Protein 1J48 (pdb70)

Nearest PDB structures (foldseek):
  1acx-assembly1_A  TM=9.619E-01  e=4.691E-16  Streptomyces globisporus
  1hzk-assembly1_A  TM=8.879E-01  e=4.691E-16  Streptomyces globisporus
  1noa-assembly1_A  TM=9.355E-01  e=1.807E-12  Streptomyces carzinostaticus
  2cbq-assembly3_E  TM=9.379E-01  e=2.834E-11  Streptomyces carzinostaticus
  4jw3-assembly1_A  TM=9.450E-01  e=6.470E-11  Streptomyces malayensis

Sequence (218 aa):
APAFSVSPASGLSDGQSVSVSVSGAAAGETYYIAQCAPVGGQDACNPATATSFTTDASGAASFSFVVRKSYTGSTPEGTPVGSVDCATAACNLGAGNSGLDLGHVALTFAPAFSVSPASGLSDGQSVSVSVSGAAAGETYYIAQCAPVGGQDACNPATATSFTTDASGAASFSFVVRKSYTGSTPEGTPVGSVDCATAACNLGAGNSGLDLGHVALTF

Organism: Streptomyces globisporus (NCBI:txid1908)

Structure (mmCIF, N/CA/C/O backbone):
data_1J48
#
_entry.id   1J48
#
_cell.length_a   55.15
_cell.length_b   55.15
_cell.length_c   55.87
_cell.angle_alpha   90.00
_cell.angle_beta   90.00
_cell.angle_gamma   120.00
#
_symmetry.space_group_name_H-M   'P 31'
#
loop_
_entity.id
_entity.type
_entity.pdbx_description
1 polymer 'Apoprotein of C1027'
2 water water
#
loop_
_atom_site.group_PDB
_atom_site.id
_atom_site.type_symbol
_atom_site.label_atom_id
_atom_site.label_alt_id
_atom_site.label_comp_id
_atom_site.label_asym_id
_atom_site.label_entity_id
_atom_site.label_seq_id
_atom_site.pdbx_PDB_ins_code
_atom_site.Cartn_x
_atom_site.Cartn_y
_atom_site.Cartn_z
_atom_site.occupancy
_atom_site.B_iso_or_equiv
_atom_site.auth_seq_id
_atom_site.auth_comp_id
_atom_site.auth_asym_id
_atom_site.auth_atom_id
_atom_site.pdbx_PDB_model_num
ATOM 1 N N . ALA A 1 1 ? 9.382 5.406 -12.183 1.00 29.46 1 ALA A N 1
ATOM 2 C CA . ALA A 1 1 ? 10.679 5.916 -11.626 1.00 29.16 1 ALA A CA 1
ATOM 3 C C . ALA A 1 1 ? 10.894 5.420 -10.199 1.00 28.43 1 ALA A C 1
ATOM 4 O O . ALA A 1 1 ? 12.035 5.192 -9.780 1.00 29.65 1 ALA A O 1
ATOM 6 N N . PRO A 1 2 ? 9.816 5.314 -9.405 1.00 26.76 2 PRO A N 1
ATOM 7 C CA . PRO A 1 2 ? 10.024 4.816 -8.045 1.00 24.69 2 PRO A CA 1
ATOM 8 C C . PRO A 1 2 ? 10.123 3.301 -8.201 1.00 22.85 2 PRO A C 1
ATOM 9 O O . PRO A 1 2 ? 9.785 2.778 -9.272 1.00 23.47 2 PRO A O 1
ATOM 13 N N . ALA A 1 3 ? 10.609 2.596 -7.178 1.00 20.28 3 ALA A N 1
ATOM 14 C CA . ALA A 1 3 ? 10.690 1.130 -7.239 1.00 17.47 3 ALA A CA 1
ATOM 15 C C . ALA A 1 3 ? 9.677 0.592 -6.215 1.00 15.78 3 ALA A C 1
ATOM 16 O O . ALA A 1 3 ? 9.506 1.187 -5.167 1.00 14.91 3 ALA A O 1
ATOM 18 N N . PHE A 1 4 ? 9.044 -0.549 -6.504 1.00 14.24 4 PHE A N 1
ATOM 19 C CA . PHE A 1 4 ? 8.034 -1.127 -5.609 1.00 12.16 4 PHE A CA 1
ATOM 20 C C . PHE A 1 4 ? 8.169 -2.662 -5.678 1.00 10.97 4 PHE A C 1
ATOM 21 O O . PHE A 1 4 ? 8.017 -3.242 -6.753 1.00 10.23 4 PHE A O 1
ATOM 29 N N . SER A 1 5 ? 8.527 -3.320 -4.574 1.00 10.43 5 SER A N 1
ATOM 30 C CA . SER A 1 5 ? 8.642 -4.785 -4.637 1.00 10.41 5 SER A CA 1
ATOM 31 C C . SER A 1 5 ? 7.722 -5.441 -3.621 1.00 10.45 5 SER A C 1
ATOM 32 O O . SER A 1 5 ? 7.406 -4.854 -2.579 1.00 9.90 5 SER A O 1
ATOM 35 N N . VAL A 1 6 ? 7.306 -6.668 -3.929 1.00 10.59 6 VAL A N 1
ATOM 36 C CA . VAL A 1 6 ? 6.457 -7.475 -3.032 1.00 10.99 6 VAL A CA 1
ATOM 37 C C . VAL A 1 6 ? 7.020 -8.888 -3.123 1.00 11.25 6 VAL A C 1
ATOM 38 O O . VAL A 1 6 ? 7.019 -9.475 -4.199 1.00 10.91 6 VAL A O 1
ATOM 42 N N . SER A 1 7 ? 7.499 -9.441 -2.007 1.00 11.10 7 SER A N 1
ATOM 43 C CA . SER A 1 7 ? 8.117 -10.763 -2.074 1.00 12.19 7 SER A CA 1
ATOM 44 C C . SER A 1 7 ? 7.919 -11.480 -0.748 1.00 12.44 7 SER A C 1
ATOM 45 O O . SER A 1 7 ? 8.065 -10.876 0.290 1.00 13.00 7 SER A O 1
ATOM 48 N N . PRO A 1 8 ? 7.569 -12.776 -0.784 1.00 12.90 8 PRO A N 1
ATOM 49 C CA . PRO A 1 8 ? 7.360 -13.539 -2.019 1.00 12.76 8 PRO A CA 1
ATOM 50 C C . PRO A 1 8 ? 6.045 -13.134 -2.745 1.00 12.68 8 PRO A C 1
ATOM 51 O O . PRO A 1 8 ? 5.186 -12.509 -2.131 1.00 12.80 8 PRO A O 1
ATOM 55 N N . ALA A 1 9 ? 5.901 -13.470 -4.030 1.00 12.13 9 ALA A N 1
ATOM 56 C CA . ALA A 1 9 ? 4.657 -13.149 -4.748 1.00 12.38 9 ALA A CA 1
ATOM 57 C C . ALA A 1 9 ? 3.996 -14.397 -5.390 1.00 12.82 9 ALA A C 1
ATOM 58 O O . ALA A 1 9 ? 2.989 -14.282 -6.100 1.00 12.47 9 ALA A O 1
ATOM 60 N N . SER A 1 10 ? 4.574 -15.570 -5.155 1.00 13.34 10 SER A N 1
ATOM 61 C CA . SER A 1 10 ? 4.040 -16.831 -5.709 1.00 14.27 10 SER A CA 1
ATOM 62 C C . SER A 1 10 ? 4.226 -17.936 -4.687 1.00 14.64 10 SER A C 1
ATOM 63 O O . SER A 1 10 ? 4.945 -17.753 -3.691 1.00 14.73 10 SER A O 1
ATOM 66 N N . GLY A 1 11 ? 3.574 -19.076 -4.927 1.00 15.27 11 GLY A N 1
ATOM 67 C CA . GLY A 1 11 ? 3.625 -20.194 -3.998 1.00 16.51 11 GLY A CA 1
ATOM 68 C C . GLY A 1 11 ? 3.114 -19.785 -2.635 1.00 16.90 11 GLY A C 1
ATOM 69 O O . GLY A 1 11 ? 3.520 -20.337 -1.605 1.00 17.70 11 GLY A O 1
ATOM 70 N N . LEU A 1 12 ? 2.174 -18.841 -2.624 1.00 16.82 12 LEU A N 1
ATOM 71 C CA . LEU A 1 12 ? 1.620 -18.308 -1.386 1.00 16.38 12 LEU A CA 1
ATOM 72 C C . LEU A 1 12 ? 0.503 -19.112 -0.708 1.00 16.27 12 LEU A C 1
ATOM 73 O O . LEU A 1 12 ? -0.252 -19.854 -1.354 1.00 15.94 12 LEU A O 1
ATOM 78 N N . SER A 1 13 ? 0.417 -18.898 0.602 1.00 15.80 13 SER A N 1
ATOM 79 C CA . SER A 1 13 ? -0.583 -19.506 1.469 1.00 16.53 13 SER A CA 1
ATOM 80 C C . SER A 1 13 ? -1.458 -18.440 2.105 1.00 16.12 13 SER A C 1
ATOM 81 O O . SER A 1 13 ? -1.028 -17.318 2.334 1.00 15.34 13 SER A O 1
ATOM 84 N N . ASP A 1 14 ? -2.700 -18.802 2.411 1.00 16.69 14 ASP A N 1
ATOM 85 C CA . ASP A 1 14 ? -3.593 -17.880 3.074 1.00 16.54 14 ASP A CA 1
ATOM 86 C C . ASP A 1 14 ? -2.969 -17.468 4.412 1.00 15.73 14 ASP A C 1
ATOM 87 O O . ASP A 1 14 ? -2.474 -18.310 5.158 1.00 15.38 14 ASP A O 1
ATOM 92 N N . GLY A 1 15 ? -2.980 -16.173 4.684 1.00 15.25 15 GLY A N 1
ATOM 93 C CA . GLY A 1 15 ? -2.439 -15.624 5.920 1.00 14.78 15 GLY A CA 1
ATOM 94 C C . GLY A 1 15 ? -0.933 -15.459 5.956 1.00 14.83 15 GLY A C 1
ATOM 95 O O . GLY A 1 15 ? -0.369 -15.081 6.983 1.00 13.62 15 GLY A O 1
ATOM 96 N N . GLN A 1 16 ? -0.292 -15.727 4.826 1.00 14.43 16 GLN A N 1
ATOM 97 C CA . GLN A 1 16 ? 1.158 -15.620 4.759 1.00 14.30 16 GLN A CA 1
ATOM 98 C C . GLN A 1 16 ? 1.584 -14.153 4.791 1.00 13.89 16 GLN A C 1
ATOM 99 O O . GLN A 1 16 ? 0.928 -13.292 4.204 1.00 12.42 16 GLN A O 1
ATOM 105 N N . SER A 1 17 ? 2.679 -13.879 5.504 1.00 12.94 17 SER A N 1
ATOM 106 C CA . SER A 1 17 ? 3.192 -12.518 5.549 1.00 12.84 17 SER A CA 1
ATOM 107 C C . SER A 1 17 ? 4.282 -12.359 4.452 1.00 13.09 17 SER A C 1
ATOM 108 O O . SER A 1 17 ? 5.170 -13.229 4.306 1.00 13.39 17 SER A O 1
ATOM 111 N N . VAL A 1 18 ? 4.196 -11.274 3.674 1.00 12.15 18 VAL A N 1
ATOM 112 C CA . VAL A 1 18 ? 5.184 -10.979 2.625 1.00 11.95 18 VAL A CA 1
ATOM 113 C C . VAL A 1 18 ? 5.834 -9.604 2.896 1.00 11.93 18 VAL A C 1
ATOM 114 O O . VAL A 1 18 ? 5.386 -8.834 3.756 1.00 10.60 18 VAL A O 1
ATOM 118 N N . SER A 1 19 ? 6.916 -9.306 2.182 1.00 12.14 19 SER A N 1
ATOM 119 C CA . SER A 1 19 ? 7.572 -8.035 2.420 1.00 12.76 19 SER A CA 1
ATOM 120 C C . SER A 1 19 ? 7.278 -7.030 1.307 1.00 12.46 19 SER A C 1
ATOM 121 O O . SER A 1 19 ? 7.265 -7.374 0.109 1.00 10.65 19 SER A O 1
ATOM 124 N N . VAL A 1 20 ? 7.060 -5.790 1.726 1.00 11.84 20 VAL A N 1
ATOM 125 C CA . VAL A 1 20 ? 6.780 -4.703 0.794 1.00 12.87 20 VAL A CA 1
ATOM 126 C C . VAL A 1 20 ? 7.888 -3.670 0.911 1.00 12.70 20 VAL A C 1
ATOM 127 O O . VAL A 1 20 ? 8.251 -3.264 2.012 1.00 12.60 20 VAL A O 1
ATOM 131 N N . SER A 1 21 ? 8.456 -3.282 -0.229 1.00 12.94 21 SER A N 1
ATOM 132 C CA . SER A 1 21 ? 9.504 -2.287 -0.227 1.00 13.48 21 SER A CA 1
ATOM 133 C C . SER A 1 21 ? 9.254 -1.236 -1.288 1.00 13.45 21 SER A C 1
ATOM 134 O O . SER A 1 21 ? 8.950 -1.547 -2.453 1.00 12.84 21 SER A O 1
ATOM 137 N N . VAL A 1 22 ? 9.428 0.010 -0.883 1.00 12.50 22 VAL A N 1
ATOM 138 C CA . VAL A 1 22 ? 9.242 1.112 -1.790 1.00 13.14 22 VAL A CA 1
ATOM 139 C C . VAL A 1 22 ? 10.509 1.985 -1.738 1.00 13.60 22 VAL A C 1
ATOM 140 O O . VAL A 1 22 ? 11.127 2.171 -0.671 1.00 12.72 22 VAL A O 1
ATOM 144 N N . SER A 1 23 ? 10.908 2.498 -2.890 1.00 14.34 23 SER A N 1
ATOM 145 C CA . SER A 1 23 ? 12.077 3.365 -2.945 1.00 15.92 23 SER A CA 1
ATOM 146 C C . SER A 1 23 ? 11.911 4.376 -4.075 1.00 15.90 23 SER A C 1
ATOM 147 O O . SER A 1 23 ? 11.289 4.069 -5.100 1.00 16.79 23 SER A O 1
ATOM 150 N N . GLY A 1 24 ? 12.484 5.555 -3.903 1.00 15.77 24 GLY A N 1
ATOM 151 C CA . GLY A 1 24 ? 12.401 6.555 -4.965 1.00 16.20 24 GLY A CA 1
ATOM 152 C C . GLY A 1 24 ? 11.042 7.207 -5.152 1.00 15.76 24 GLY A C 1
ATOM 153 O O . GLY A 1 24 ? 10.787 7.833 -6.190 1.00 15.47 24 GLY A O 1
ATOM 154 N N . ALA A 1 25 ? 10.182 7.069 -4.146 1.00 15.05 25 ALA A N 1
ATOM 155 C CA . ALA A 1 25 ? 8.864 7.666 -4.194 1.00 15.53 25 ALA A CA 1
ATOM 156 C C . ALA A 1 25 ? 9.043 9.112 -3.743 1.00 15.85 25 ALA A C 1
ATOM 157 O O . ALA A 1 25 ? 10.162 9.553 -3.485 1.00 16.17 25 ALA A O 1
ATOM 159 N N . ALA A 1 26 ? 7.941 9.830 -3.621 1.00 16.32 26 ALA A N 1
ATOM 160 C CA . ALA A 1 26 ? 8.005 11.213 -3.179 1.00 16.97 26 ALA A CA 1
ATOM 161 C C . ALA A 1 26 ? 8.561 11.155 -1.761 1.00 17.83 26 ALA A C 1
ATOM 162 O O . ALA A 1 26 ?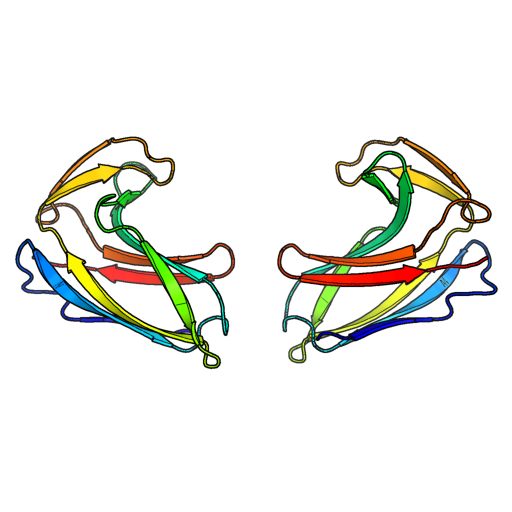 8.198 10.276 -0.996 1.00 17.76 26 ALA A O 1
ATOM 164 N N . ALA A 1 27 A 9.484 12.053 -1.428 1.00 17.63 26 ALA A N 1
ATOM 165 C CA . ALA A 1 27 A 10.057 12.036 -0.094 1.00 18.09 26 ALA A CA 1
ATOM 166 C C . ALA A 1 27 A 9.060 12.516 0.960 1.00 18.02 26 ALA A C 1
ATOM 167 O O . ALA A 1 27 A 8.252 13.426 0.732 1.00 17.23 26 ALA A O 1
ATOM 169 N N . GLY A 1 28 B 9.134 11.895 2.121 1.00 17.08 26 GLY A N 1
ATOM 170 C CA . GLY A 1 28 B 8.247 12.295 3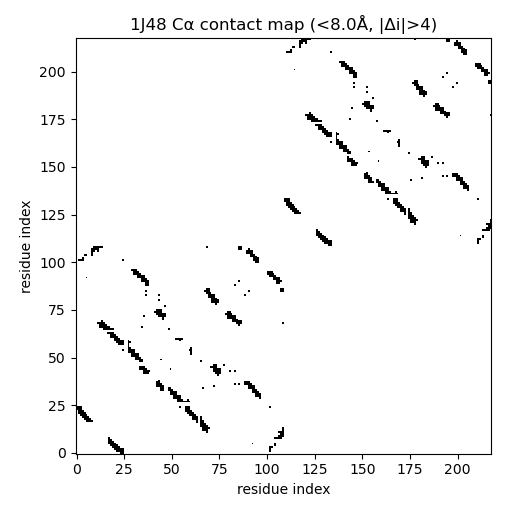.191 1.00 16.96 26 GLY A CA 1
ATOM 171 C C . GLY A 1 28 B 6.768 12.404 2.862 1.00 16.31 26 GLY A C 1
ATOM 172 O O . GLY A 1 28 B 6.167 13.389 3.250 1.00 16.59 26 GLY A O 1
ATOM 173 N N . GLU A 1 29 ? 6.173 11.417 2.181 1.00 15.53 27 GLU A N 1
ATOM 174 C CA . GLU A 1 29 ? 4.727 11.461 1.885 1.00 15.71 27 GLU A CA 1
ATOM 175 C C . GLU A 1 29 ? 4.002 10.195 2.387 1.00 14.64 27 GLU A C 1
ATOM 176 O O . GLU A 1 29 ? 4.642 9.205 2.781 1.00 14.20 27 GLU A O 1
ATOM 182 N N . THR A 1 30 ? 2.671 10.260 2.418 1.00 12.95 28 THR A N 1
ATOM 183 C CA . THR A 1 30 ? 1.854 9.138 2.827 1.00 12.59 28 THR A CA 1
ATOM 184 C C . THR A 1 30 ? 1.342 8.416 1.574 1.00 12.10 28 THR A C 1
ATOM 185 O O . THR A 1 30 ? 0.826 9.038 0.644 1.00 10.80 28 THR A O 1
ATOM 189 N N . TYR A 1 31 ? 1.500 7.098 1.551 1.00 12.24 29 TYR A N 1
ATOM 190 C CA . TYR A 1 31 ? 0.990 6.303 0.442 1.00 12.07 29 TYR A CA 1
ATOM 191 C C . TYR A 1 31 ? 0.032 5.288 1.011 1.00 12.44 29 TYR A C 1
ATOM 192 O O . TYR A 1 31 ? 0.007 5.050 2.239 1.00 11.92 29 TYR A O 1
ATOM 201 N N . TYR A 1 32 ? -0.731 4.666 0.117 1.00 12.70 30 TYR A N 1
ATOM 202 C CA . TYR A 1 32 ? -1.693 3.643 0.514 1.00 12.81 30 TYR A CA 1
ATOM 203 C C . TYR A 1 32 ? -1.363 2.322 -0.179 1.00 13.46 30 TYR A C 1
ATOM 204 O O . TYR A 1 32 ? -0.787 2.320 -1.264 1.00 13.67 30 TYR A O 1
ATOM 213 N N . ILE A 1 33 ? -1.692 1.211 0.476 1.00 12.35 31 ILE A N 1
ATOM 214 C CA . ILE A 1 33 ? -1.446 -0.124 -0.064 1.00 12.56 31 ILE A CA 1
ATOM 215 C C . ILE A 1 33 ? -2.587 -1.130 0.233 1.00 12.06 31 ILE A C 1
ATOM 216 O O . ILE A 1 33 ? -3.198 -1.084 1.269 1.00 12.07 31 ILE A O 1
ATOM 221 N N . ALA A 1 34 ? -2.842 -2.057 -0.680 1.00 11.26 32 ALA A N 1
ATOM 222 C CA . ALA A 1 34 ? -3.881 -3.036 -0.446 1.00 11.05 32 ALA A CA 1
ATOM 223 C C . ALA A 1 34 ? -3.783 -4.190 -1.422 1.00 11.18 32 ALA A C 1
ATOM 224 O O . ALA A 1 34 ? -3.197 -4.067 -2.506 1.00 10.99 32 ALA A O 1
ATOM 226 N N . GLN A 1 35 ? -4.377 -5.308 -1.014 1.00 10.90 33 GLN A N 1
ATOM 227 C CA . GLN A 1 35 ? -4.483 -6.513 -1.838 1.00 9.75 33 GLN A CA 1
ATOM 228 C C . GLN A 1 35 ? -5.877 -6.384 -2.494 1.00 10.41 33 GLN A C 1
ATOM 229 O O . GLN A 1 35 ? -6.902 -6.251 -1.817 1.00 9.42 33 GLN A O 1
ATOM 235 N N . CYS A 1 36 ? -5.926 -6.428 -3.813 1.00 10.84 34 CYS A N 1
ATOM 236 C CA . CYS A 1 36 ? -7.199 -6.256 -4.486 1.00 12.18 34 CYS A CA 1
ATOM 237 C C . CYS A 1 36 ? -7.271 -7.172 -5.706 1.00 13.13 34 CYS A C 1
ATOM 238 O O . CYS A 1 36 ? -6.253 -7.634 -6.199 1.00 12.74 34 CYS A O 1
ATOM 241 N N . ALA A 1 37 ? -8.495 -7.429 -6.170 1.00 14.46 35 ALA A N 1
ATOM 242 C CA . ALA A 1 37 ? -8.711 -8.193 -7.412 1.00 16.39 35 ALA A CA 1
ATOM 243 C C . ALA A 1 37 ? -9.654 -7.307 -8.234 1.00 17.76 35 ALA A C 1
ATOM 244 O O . ALA A 1 37 ? -10.546 -6.684 -7.690 1.00 16.87 35 ALA A O 1
ATOM 246 N N . PRO A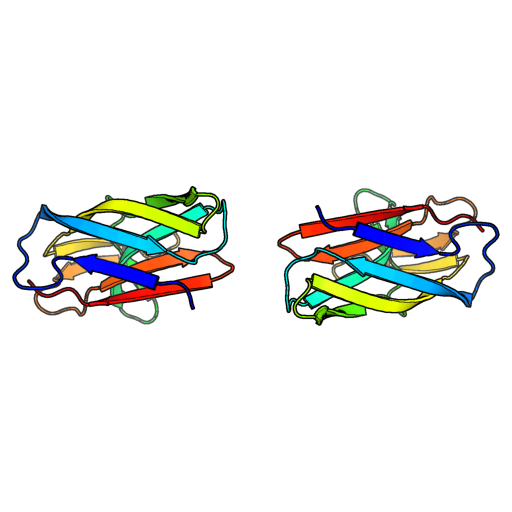 1 38 ? -9.427 -7.191 -9.548 1.00 19.01 36 PRO A N 1
ATOM 247 C CA . PRO A 1 38 ? -10.307 -6.357 -10.372 1.00 20.03 36 PRO A CA 1
ATOM 248 C C . PRO A 1 38 ? -11.662 -7.043 -10.640 1.00 20.60 36 PRO A C 1
ATOM 249 O O . PRO A 1 38 ? -11.688 -8.185 -11.103 1.00 21.32 36 PRO A O 1
ATOM 253 N N . VAL A 1 39 ? -12.769 -6.352 -10.345 1.00 21.45 37 VAL A N 1
ATOM 254 C CA . VAL A 1 39 ? -14.123 -6.887 -10.582 1.00 21.57 37 VAL A CA 1
ATOM 255 C C . VAL A 1 39 ? -15.104 -5.785 -10.979 1.00 21.85 37 VAL A C 1
ATOM 256 O O . VAL A 1 39 ? -15.366 -4.856 -10.213 1.00 21.30 37 VAL A O 1
ATOM 260 N N . GLY A 1 40 ? -15.650 -5.890 -12.185 1.00 22.27 38 GLY A N 1
ATOM 261 C CA . GLY A 1 40 ? -16.628 -4.920 -12.651 1.00 22.48 38 GLY A CA 1
ATOM 262 C C . GLY A 1 40 ? -16.141 -3.507 -12.882 1.00 22.48 38 GLY A C 1
ATOM 263 O O . GLY A 1 40 ? -16.940 -2.579 -12.899 1.00 23.04 38 GLY A O 1
ATOM 264 N N . GLY A 1 41 ? -14.843 -3.324 -13.063 1.00 22.09 39 GLY A N 1
ATOM 265 C CA . GLY A 1 41 ? -14.361 -1.973 -13.293 1.00 22.36 39 GLY A CA 1
ATOM 266 C C . GLY A 1 41 ? -13.721 -1.325 -12.086 1.00 22.06 39 GLY A C 1
ATOM 267 O O . GLY A 1 41 ? -13.008 -0.337 -12.222 1.00 22.45 39 GLY A O 1
ATOM 268 N N . GLN A 1 42 ? -13.981 -1.880 -10.912 1.00 21.68 40 GLN A N 1
ATOM 269 C CA . GLN A 1 42 ? -13.419 -1.397 -9.660 1.00 22.37 40 GLN A CA 1
ATOM 270 C C . GLN A 1 42 ? -12.570 -2.505 -9.023 1.00 21.13 40 GLN A C 1
ATOM 271 O O . GLN A 1 42 ? -12.689 -3.657 -9.376 1.00 20.39 40 GLN A O 1
ATOM 277 N N . ASP A 1 43 ? -11.737 -2.122 -8.066 1.00 21.28 41 ASP A N 1
ATOM 278 C CA . ASP A 1 43 ? -10.899 -3.073 -7.350 1.00 20.88 41 ASP A CA 1
ATOM 279 C C . ASP A 1 43 ? -11.643 -3.518 -6.092 1.00 19.27 41 ASP A C 1
ATOM 280 O O . ASP A 1 43 ? -12.172 -2.684 -5.372 1.00 20.08 41 ASP A O 1
ATOM 285 N N . ALA A 1 44 ? -11.701 -4.825 -5.841 1.00 17.84 42 ALA A N 1
ATOM 286 C CA . ALA A 1 44 ? -12.306 -5.319 -4.607 1.00 15.90 42 ALA A CA 1
ATOM 287 C C . ALA A 1 44 ? -11.038 -5.676 -3.803 1.00 15.15 42 ALA A C 1
ATOM 288 O O . ALA A 1 44 ? -10.293 -6.605 -4.144 1.00 13.37 42 ALA A O 1
ATOM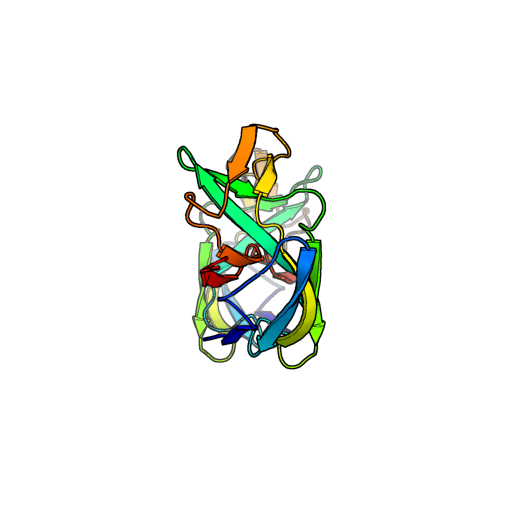 290 N N . CYS A 1 45 ? -10.814 -4.901 -2.752 1.00 14.69 43 CYS A N 1
ATOM 291 C CA . CYS A 1 45 ? -9.659 -5.034 -1.870 1.00 14.27 43 CYS A CA 1
ATOM 292 C C . CYS A 1 45 ? -10.094 -5.551 -0.503 1.00 13.92 43 CYS A C 1
ATOM 293 O O . CYS A 1 45 ? -11.262 -5.431 -0.136 1.00 12.97 43 CYS A O 1
ATOM 296 N N . ASN A 1 46 ? -9.149 -6.143 0.227 1.00 13.14 44 ASN A N 1
ATOM 297 C CA . ASN A 1 46 ? -9.410 -6.665 1.558 1.00 12.88 44 ASN A CA 1
ATOM 298 C C . ASN A 1 46 ? -9.422 -5.472 2.525 1.00 12.76 44 ASN A C 1
ATOM 299 O O . ASN A 1 46 ? -8.401 -4.841 2.775 1.00 13.09 44 ASN A O 1
ATOM 304 N N . PRO A 1 47 ? -10.586 -5.169 3.114 1.00 12.65 45 PRO A N 1
ATOM 305 C CA . PRO A 1 47 ? -10.608 -4.026 4.012 1.00 12.68 45 PRO A CA 1
ATOM 306 C C . PRO A 1 47 ? -9.872 -4.219 5.324 1.00 12.41 45 PRO A C 1
ATOM 307 O O . PRO A 1 47 ? -9.502 -3.224 5.951 1.00 13.09 45 PRO A O 1
ATOM 311 N N . ALA A 1 48 ? -9.582 -5.467 5.692 1.00 12.25 46 ALA A N 1
ATOM 312 C CA . ALA A 1 48 ? -8.880 -5.748 6.971 1.00 13.01 46 ALA A CA 1
ATOM 313 C C . ALA A 1 48 ? -7.374 -5.481 6.912 1.00 12.93 46 ALA A C 1
ATOM 314 O O . ALA A 1 48 ? -6.725 -5.320 7.947 1.00 12.88 46 ALA A O 1
ATOM 316 N N . THR A 1 49 ? -6.816 -5.413 5.703 1.00 12.32 47 THR A N 1
ATOM 317 C CA . THR A 1 49 ? -5.380 -5.179 5.566 1.00 12.51 47 THR A CA 1
ATOM 318 C C . THR A 1 49 ? -5.060 -3.921 4.781 1.00 12.80 47 THR A C 1
ATOM 319 O O . THR A 1 49 ? -3.905 -3.511 4.698 1.00 13.11 47 THR A O 1
ATOM 323 N N . ALA A 1 50 ? -6.078 -3.296 4.200 1.00 12.83 48 ALA A N 1
ATOM 324 C CA . ALA A 1 50 ? -5.844 -2.084 3.432 1.00 13.06 48 ALA A CA 1
ATOM 325 C C . ALA A 1 50 ? -5.290 -1.026 4.369 1.00 13.53 48 ALA A C 1
ATOM 326 O O . ALA A 1 50 ? -5.888 -0.721 5.393 1.00 14.12 48 ALA A O 1
ATOM 328 N N . THR A 1 51 ? -4.150 -0.441 4.042 1.00 13.29 49 THR A N 1
ATOM 329 C CA . THR A 1 51 ? -3.640 0.529 4.969 1.00 14.17 49 THR A CA 1
ATOM 330 C C . THR A 1 51 ? -2.742 1.591 4.336 1.00 13.80 49 THR A C 1
ATOM 331 O O . THR A 1 51 ? -2.726 1.754 3.100 1.00 12.24 49 THR A O 1
ATOM 335 N N . SER A 1 52 ? -2.010 2.305 5.183 1.00 13.15 50 SER A N 1
ATOM 336 C CA . SER A 1 52 ? -1.138 3.397 4.734 1.00 13.22 50 SER A CA 1
ATOM 337 C C . SER A 1 52 ? 0.250 3.335 5.351 1.00 12.63 50 SER A C 1
ATOM 338 O O . SER A 1 52 ? 0.467 2.645 6.325 1.00 13.11 50 SER A O 1
ATOM 341 N N . PHE A 1 53 ? 1.183 4.093 4.781 1.00 12.50 51 PHE A N 1
ATOM 342 C CA . PHE A 1 53 ? 2.556 4.171 5.255 1.00 11.47 51 PHE A CA 1
ATOM 343 C C . PHE A 1 53 ? 3.128 5.509 4.821 1.00 11.60 51 PHE A C 1
ATOM 344 O O . PHE A 1 53 ? 2.558 6.154 3.926 1.00 11.10 51 PHE A O 1
ATOM 352 N N . THR A 1 54 ? 4.194 5.951 5.508 1.00 11.80 52 THR A N 1
ATOM 353 C CA . THR A 1 54 ? 4.880 7.194 5.158 1.00 11.80 52 THR A CA 1
ATOM 354 C C . THR A 1 54 ? 6.252 6.865 4.590 1.00 12.51 52 THR A C 1
ATOM 355 O O . THR A 1 54 ? 6.805 5.808 4.891 1.00 12.80 52 THR A O 1
ATOM 359 N N . THR A 1 55 ? 6.815 7.757 3.774 1.00 13.44 53 THR A N 1
ATOM 360 C CA . THR A 1 55 ? 8.164 7.486 3.235 1.00 14.12 53 THR A CA 1
ATOM 361 C C . THR A 1 55 ? 9.183 8.349 3.983 1.00 15.97 53 THR A C 1
ATOM 362 O O . THR A 1 55 ? 8.801 9.337 4.605 1.00 16.92 53 THR A O 1
ATOM 366 N N . ASP A 1 56 ? 10.467 7.981 3.923 1.00 17.47 54 ASP A N 1
ATOM 367 C CA . ASP A 1 56 ? 11.519 8.768 4.587 1.00 18.88 54 ASP A CA 1
ATOM 368 C C . ASP A 1 56 ? 12.051 9.824 3.592 1.00 19.91 54 ASP A C 1
ATOM 369 O O . ASP A 1 56 ? 11.503 9.984 2.517 1.00 18.73 54 ASP A O 1
ATOM 374 N N . ALA A 1 57 ? 13.111 10.547 3.954 1.00 21.34 55 ALA A N 1
ATOM 375 C CA . ALA A 1 57 ? 13.687 11.582 3.077 1.00 22.81 55 ALA A CA 1
ATOM 376 C C . ALA A 1 57 ? 14.153 11.104 1.707 1.00 23.80 55 ALA A C 1
ATOM 377 O O . ALA A 1 57 ? 14.344 11.911 0.790 1.00 25.10 55 ALA A O 1
ATOM 379 N N . SER A 1 58 ? 14.366 9.805 1.554 1.00 23.49 56 SER A N 1
ATOM 380 C CA . SER A 1 58 ? 14.801 9.282 0.274 1.00 23.50 56 SER A CA 1
ATOM 381 C C . SER A 1 58 ? 13.613 8.723 -0.512 1.00 22.77 56 SER A C 1
ATOM 382 O O . SER A 1 58 ? 13.789 8.130 -1.572 1.00 23.45 56 SER A O 1
ATOM 385 N N . GLY A 1 59 ? 12.398 8.908 0.003 1.00 20.96 57 GLY A N 1
ATOM 386 C CA . GLY A 1 59 ? 11.240 8.384 -0.697 1.00 18.89 57 GLY A CA 1
ATOM 387 C C . GLY A 1 59 ? 11.120 6.875 -0.551 1.00 17.40 57 GLY A C 1
ATOM 388 O O . GLY A 1 59 ? 10.562 6.219 -1.417 1.00 17.53 57 GLY A O 1
ATOM 389 N N . ALA A 1 60 ? 11.605 6.334 0.567 1.00 16.51 58 ALA A N 1
ATOM 390 C CA . ALA A 1 60 ? 11.586 4.891 0.788 1.00 14.98 58 ALA A CA 1
ATOM 391 C C . ALA A 1 60 ? 10.781 4.493 2.007 1.00 14.27 58 ALA A C 1
ATOM 392 O O . ALA A 1 60 ? 10.627 5.292 2.940 1.00 13.82 58 ALA A O 1
ATOM 394 N N . ALA A 1 61 ? 10.287 3.248 1.993 1.00 12.93 59 ALA A N 1
ATOM 395 C CA . ALA A 1 61 ? 9.555 2.656 3.110 1.00 12.71 59 ALA A CA 1
ATOM 396 C C . ALA A 1 61 ? 9.557 1.147 2.918 1.00 12.50 59 ALA A C 1
ATOM 397 O O . ALA A 1 61 ? 9.674 0.653 1.795 1.00 12.00 59 ALA A O 1
ATOM 399 N N . SER A 1 62 ? 9.449 0.414 4.019 1.00 13.09 60 SER A N 1
ATOM 400 C CA . SER A 1 62 ? 9.402 -1.053 3.962 1.00 13.18 60 SER A CA 1
ATOM 401 C C . SER A 1 62 ? 8.615 -1.524 5.170 1.00 12.80 60 SER A C 1
ATOM 402 O O . SER A 1 62 ? 8.730 -0.925 6.241 1.00 12.21 60 SER A O 1
ATOM 405 N N . PHE A 1 63 ? 7.825 -2.584 4.996 1.00 11.84 61 PHE A N 1
ATOM 406 C CA . PHE A 1 63 ? 6.997 -3.137 6.061 1.00 12.43 61 PHE A CA 1
ATOM 407 C C . PHE A 1 63 ? 6.447 -4.492 5.595 1.00 12.42 61 PHE A C 1
ATOM 408 O O . PHE A 1 63 ? 6.589 -4.858 4.427 1.00 12.76 61 PHE A O 1
ATOM 416 N N . SER A 1 64 ? 5.830 -5.225 6.519 1.00 11.81 62 SER A N 1
ATOM 417 C CA . SER A 1 64 ? 5.263 -6.536 6.229 1.00 12.28 62 SER A CA 1
ATOM 418 C C . SER A 1 64 ? 3.754 -6.413 5.911 1.00 11.95 62 SER A C 1
ATOM 419 O O . SER A 1 64 ? 3.094 -5.484 6.365 1.00 12.06 62 SER A O 1
ATOM 422 N N . PHE A 1 65 ? 3.223 -7.379 5.165 1.00 11.81 63 PHE A N 1
ATOM 423 C CA . PHE A 1 65 ? 1.823 -7.351 4.765 1.00 10.49 63 PHE A CA 1
ATOM 424 C C . PHE A 1 65 ? 1.257 -8.780 4.713 1.00 10.44 63 PHE A C 1
ATOM 425 O O . PHE A 1 65 ? 1.867 -9.684 4.158 1.00 10.80 63 PHE A O 1
ATOM 433 N N . VAL A 1 66 A 0.085 -8.989 5.303 1.00 10.92 63 VAL A N 1
ATOM 434 C CA . VAL A 1 66 A -0.522 -10.321 5.282 1.00 11.23 63 VAL A CA 1
ATOM 435 C C . VAL A 1 66 A -1.458 -10.505 4.111 1.00 12.05 63 VAL A C 1
ATOM 436 O O . VAL A 1 66 A -2.403 -9.730 3.964 1.00 12.04 63 VAL A O 1
ATOM 440 N N . VAL A 1 67 ? -1.183 -11.515 3.277 1.00 12.51 64 VAL A N 1
ATOM 441 C CA . VAL A 1 67 ? -2.026 -11.800 2.127 1.00 13.31 64 VAL A CA 1
ATOM 442 C C . VAL A 1 67 ? -3.062 -12.899 2.446 1.00 14.11 64 VAL A C 1
ATOM 443 O O . VAL A 1 67 ? -2.846 -13.773 3.316 1.00 14.60 64 VAL A O 1
ATOM 447 N N . ARG A 1 68 ? -4.187 -12.831 1.744 1.00 13.96 65 ARG A N 1
ATOM 448 C CA . ARG A 1 68 ? -5.296 -13.760 1.921 1.00 15.22 65 ARG A CA 1
ATOM 449 C C . ARG A 1 68 ? -5.610 -14.420 0.601 1.00 14.49 65 ARG A C 1
ATOM 450 O O . ARG A 1 68 ? -5.709 -13.749 -0.427 1.00 14.86 65 ARG A O 1
ATOM 458 N N . LYS A 1 69 ? -5.723 -15.747 0.619 1.00 15.17 66 LYS A N 1
ATOM 459 C CA . LYS A 1 69 ? -6.031 -16.530 -0.593 1.00 15.59 66 LYS A CA 1
ATOM 460 C C . LYS A 1 69 ? -7.462 -16.196 -1.046 1.00 16.13 66 LYS A C 1
ATOM 461 O O . LYS A 1 69 ? -7.742 -16.215 -2.231 1.00 16.34 66 LYS A O 1
ATOM 467 N N . SER A 1 70 ? -8.355 -15.922 -0.088 1.00 15.31 67 SER A N 1
ATOM 468 C CA . SER A 1 70 ? -9.718 -15.500 -0.395 1.00 15.63 67 SER A CA 1
ATOM 469 C C . SER A 1 70 ? -10.138 -14.550 0.720 1.00 15.41 67 SER A C 1
ATOM 470 O O . SER A 1 70 ? -9.618 -14.623 1.845 1.00 15.45 67 SER A O 1
ATOM 473 N N . TYR A 1 71 ? -11.071 -13.648 0.427 1.00 14.45 68 TYR A N 1
ATOM 474 C CA . TYR A 1 71 ? -11.518 -12.717 1.435 1.00 13.87 68 TYR A CA 1
ATOM 475 C C . TYR A 1 71 ? -12.804 -12.002 1.040 1.00 13.70 68 TYR A C 1
ATOM 476 O O . TYR A 1 71 ? -13.192 -11.967 -0.152 1.00 11.71 68 TYR A O 1
ATOM 485 N N . THR A 1 72 ? -13.432 -11.385 2.040 1.00 13.79 69 THR A N 1
ATOM 486 C CA . THR A 1 72 ? -14.622 -10.595 1.777 1.00 14.22 69 THR A CA 1
ATOM 487 C C . THR A 1 72 ? -14.038 -9.266 1.333 1.00 14.46 69 THR A C 1
ATOM 488 O O . THR A 1 72 ? -13.211 -8.667 2.033 1.00 14.97 69 THR A O 1
ATOM 492 N N . GLY A 1 73 ? -14.446 -8.791 0.162 1.00 14.44 70 GLY A N 1
ATOM 493 C CA . GLY A 1 73 ? -13.859 -7.577 -0.374 1.00 13.89 70 GLY A CA 1
ATOM 494 C C . GLY A 1 73 ? -14.768 -6.380 -0.523 1.00 14.61 70 GLY A C 1
ATOM 495 O O . GLY A 1 73 ? -15.989 -6.523 -0.558 1.00 13.92 70 GLY A O 1
ATOM 496 N N . SER A 1 74 ? -14.150 -5.200 -0.556 1.00 15.02 71 SER A N 1
ATOM 497 C CA . SER A 1 74 ? -14.865 -3.920 -0.686 1.00 15.95 71 SER A CA 1
ATOM 498 C C . SER A 1 74 ? -14.224 -2.970 -1.703 1.00 16.47 71 SER A C 1
ATOM 499 O O . SER A 1 74 ? -13.025 -3.043 -1.960 1.00 15.89 71 SER A O 1
ATOM 502 N N . THR A 1 75 ? -15.021 -2.070 -2.261 1.00 16.86 72 THR A N 1
ATOM 503 C CA . THR A 1 75 ? -14.481 -1.145 -3.226 1.00 18.83 72 THR A CA 1
ATOM 504 C C . THR A 1 75 ? -13.855 0.000 -2.433 1.00 19.72 72 THR A C 1
ATOM 505 O O . THR A 1 75 ? -13.946 0.041 -1.203 1.00 18.68 72 THR A O 1
ATOM 509 N N . PRO A 1 76 ? -13.163 0.916 -3.127 1.00 21.09 73 PRO A N 1
ATOM 510 C CA . PRO A 1 76 ? -12.514 2.052 -2.457 1.00 21.98 73 PRO A CA 1
ATOM 511 C C . PRO A 1 76 ? -13.390 2.851 -1.509 1.00 22.14 73 PRO A C 1
ATOM 512 O O . PRO A 1 76 ? -12.899 3.290 -0.473 1.00 23.04 73 PRO A O 1
ATOM 516 N N . GLU A 1 77 ? -14.674 3.045 -1.826 1.00 22.61 74 GLU A N 1
ATOM 517 C CA . GLU A 1 77 ? -15.517 3.820 -0.921 1.00 22.51 74 GLU A CA 1
ATOM 518 C C . GLU A 1 77 ? -16.047 3.024 0.257 1.00 21.30 74 GLU A C 1
ATOM 519 O O . GLU A 1 77 ? -16.779 3.570 1.060 1.00 21.57 74 GLU A O 1
ATOM 525 N N . GLY A 1 78 ? -15.686 1.743 0.386 1.00 19.45 75 GLY A N 1
ATOM 526 C CA . GLY A 1 78 ? -16.162 0.969 1.529 1.00 17.48 75 GLY A CA 1
ATOM 527 C C . GLY A 1 78 ? -17.342 0.043 1.267 1.00 16.64 75 GLY A C 1
ATOM 528 O O . GLY A 1 78 ? -17.846 -0.626 2.159 1.00 16.25 75 GLY A O 1
ATOM 529 N N . THR A 1 79 ? -17.758 -0.044 0.013 1.00 15.11 76 THR A N 1
ATOM 530 C CA . THR A 1 79 ? -18.900 -0.883 -0.315 1.00 14.19 76 THR A CA 1
ATOM 531 C C . THR A 1 79 ? -18.514 -2.354 -0.447 1.00 13.85 76 THR A C 1
ATOM 532 O O . THR A 1 79 ? -17.601 -2.702 -1.199 1.00 13.36 76 THR A O 1
ATOM 536 N N . PRO A 1 80 ? -19.202 -3.236 0.286 1.00 13.42 77 PRO A N 1
ATOM 537 C CA . PRO A 1 80 ? -18.872 -4.664 0.175 1.00 13.03 77 PRO A CA 1
ATOM 538 C C . PRO A 1 80 ? -19.420 -5.238 -1.123 1.00 12.79 77 PRO A C 1
ATOM 539 O O . PRO A 1 80 ? -20.584 -4.994 -1.458 1.00 13.01 77 PRO A O 1
ATOM 543 N N . VAL A 1 81 ? -18.606 -6.004 -1.842 1.00 11.53 78 VAL A N 1
ATOM 544 C CA . VAL A 1 81 ? -19.092 -6.617 -3.079 1.00 12.03 78 VAL A CA 1
ATOM 545 C C . VAL A 1 81 ? -19.164 -8.132 -2.972 1.00 11.90 78 VAL A C 1
ATOM 546 O O . VAL A 1 81 ? -19.310 -8.845 -3.990 1.00 12.69 78 VAL A O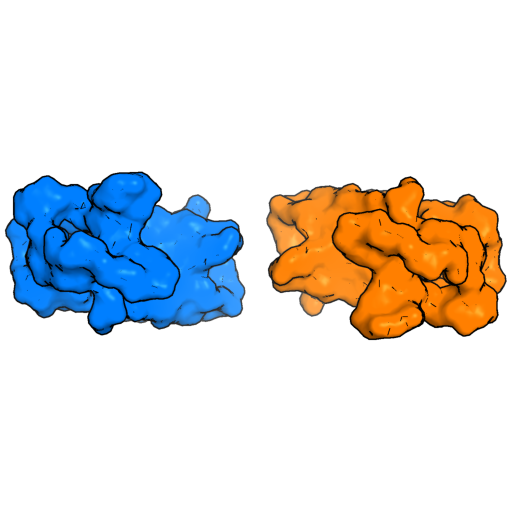 1
ATOM 550 N N . GLY A 1 82 ? -19.055 -8.646 -1.749 1.00 11.80 79 GLY A N 1
ATOM 551 C CA . GLY A 1 82 ? -19.099 -10.096 -1.573 1.00 12.36 79 GLY A CA 1
ATOM 552 C C . GLY A 1 82 ? -17.688 -10.665 -1.288 1.00 12.42 79 GLY A C 1
ATOM 553 O O . GLY A 1 82 ? -16.866 -10.088 -0.543 1.00 12.79 79 GLY A O 1
ATOM 554 N N . SER A 1 83 ? -17.383 -11.794 -1.885 1.00 12.19 80 SER A N 1
ATOM 555 C CA . SER A 1 83 ? -16.079 -12.415 -1.674 1.00 13.05 80 SER A CA 1
ATOM 556 C C . SER A 1 83 ? -15.317 -12.659 -2.969 1.00 13.22 80 SER A C 1
ATOM 557 O O . SER A 1 83 ? -15.918 -12.886 -4.028 1.00 11.74 80 SER A O 1
ATOM 560 N N . VAL A 1 84 ? -13.992 -12.660 -2.836 1.00 13.16 81 VAL A N 1
ATOM 561 C CA . VAL A 1 84 ? -13.062 -12.864 -3.956 1.00 14.28 81 VAL A CA 1
ATOM 562 C C . VAL A 1 84 ? -12.195 -14.098 -3.660 1.00 14.49 81 VAL A C 1
ATOM 563 O O . VAL A 1 84 ? -11.786 -14.312 -2.508 1.00 14.35 81 VAL A O 1
ATOM 567 N N . ASP A 1 85 ? -11.951 -14.919 -4.675 1.00 14.63 82 ASP A N 1
ATOM 568 C CA . ASP A 1 85 ? -11.092 -16.103 -4.517 1.00 15.18 82 ASP A CA 1
ATOM 569 C C . ASP A 1 85 ? -9.811 -15.873 -5.378 1.00 15.03 82 ASP A C 1
ATOM 570 O O . ASP A 1 85 ? -9.862 -15.878 -6.617 1.00 15.38 82 ASP A O 1
ATOM 575 N N . CYS A 1 86 ? -8.664 -15.668 -4.732 1.00 15.30 83 CYS A N 1
ATOM 576 C CA . CYS A 1 86 ? -7.441 -15.424 -5.506 1.00 15.66 83 CYS A CA 1
ATOM 577 C C . CYS A 1 86 ? -6.874 -16.650 -6.223 1.00 16.29 83 CYS A C 1
ATOM 578 O O . CYS A 1 86 ? -5.884 -16.534 -6.946 1.00 15.51 83 CYS A O 1
ATOM 581 N N . ALA A 1 87 ? -7.504 -17.815 -6.041 1.00 16.86 84 ALA A N 1
ATOM 582 C CA . ALA A 1 87 ? -7.051 -19.017 -6.743 1.00 18.16 84 ALA A CA 1
ATOM 583 C C . ALA A 1 87 ? -7.521 -18.886 -8.181 1.00 18.77 84 ALA A C 1
ATOM 584 O O . ALA A 1 87 ? -6.951 -19.523 -9.071 1.00 19.38 84 ALA A O 1
ATOM 586 N N . THR A 1 88 ? -8.536 -18.041 -8.411 1.00 18.84 85 THR A N 1
ATOM 587 C CA . THR A 1 88 ? -9.068 -17.823 -9.754 1.00 19.47 85 THR A CA 1
ATOM 588 C C . THR A 1 88 ? -9.079 -16.368 -10.189 1.00 19.34 85 THR A C 1
ATOM 589 O O . THR A 1 88 ? -8.816 -16.081 -11.356 1.00 20.39 85 THR A O 1
ATOM 593 N N . ALA A 1 89 ? -9.372 -15.445 -9.275 1.00 19.20 86 ALA A N 1
ATOM 594 C CA . ALA A 1 89 ? -9.380 -14.009 -9.575 1.00 19.21 86 ALA A CA 1
ATOM 595 C C . ALA A 1 89 ? -7.908 -13.568 -9.620 1.00 18.98 86 ALA A C 1
ATOM 596 O O . ALA A 1 89 ? -7.075 -14.161 -8.937 1.00 18.53 86 ALA A O 1
ATOM 598 N N . ALA A 1 90 ? -7.608 -12.548 -10.422 1.00 19.12 87 ALA A N 1
ATOM 599 C CA . ALA A 1 90 ? -6.232 -12.034 -10.566 1.00 19.45 87 ALA A CA 1
ATOM 600 C C . ALA A 1 90 ? -5.896 -11.031 -9.466 1.00 18.71 87 ALA A C 1
ATOM 601 O O . ALA A 1 90 ? -6.022 -9.831 -9.650 1.00 20.58 87 ALA A O 1
ATOM 603 N N . CYS A 1 91 ? -5.461 -11.511 -8.314 1.00 16.77 88 CYS A N 1
ATOM 604 C CA . CYS A 1 91 ? -5.152 -10.595 -7.233 1.00 14.76 88 CYS A CA 1
ATOM 605 C C . CYS A 1 91 ? -3.738 -10.061 -7.340 1.00 14.69 88 CYS A C 1
ATOM 606 O O . CYS A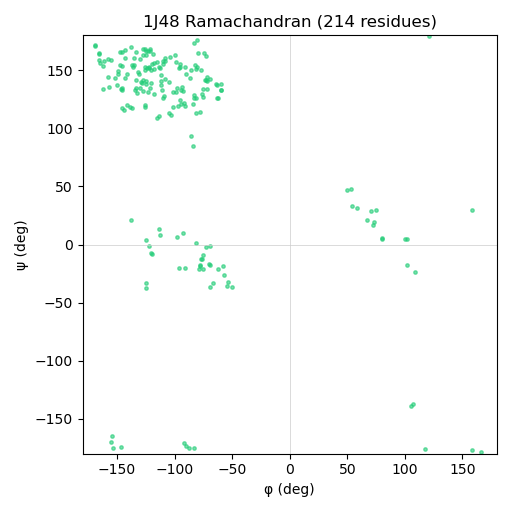 1 91 ? -2.852 -10.725 -7.868 1.00 14.06 88 CYS A O 1
ATOM 609 N N . ASN A 1 92 ? -3.562 -8.839 -6.843 1.00 14.08 89 ASN A N 1
ATOM 610 C CA . ASN A 1 92 ? -2.278 -8.171 -6.819 1.00 14.29 89 ASN A CA 1
ATOM 611 C C . ASN A 1 92 ? -2.220 -7.322 -5.549 1.00 14.09 89 ASN A C 1
ATOM 612 O O . ASN A 1 92 ? -3.238 -7.121 -4.856 1.00 12.99 89 ASN A O 1
ATOM 617 N N . LEU A 1 93 ? -1.004 -6.886 -5.228 1.00 13.41 90 LEU A N 1
ATOM 618 C CA . LEU A 1 93 ? -0.783 -6.000 -4.108 1.00 13.55 90 LEU A CA 1
ATOM 619 C C . LEU A 1 93 ? -0.413 -4.711 -4.852 1.00 13.93 90 LEU A C 1
ATOM 620 O O . LEU A 1 93 ? 0.461 -4.724 -5.747 1.00 13.81 90 LEU A O 1
ATOM 625 N N . GLY A 1 94 ? -1.104 -3.610 -4.554 1.00 13.72 91 GLY A N 1
ATOM 626 C CA . GLY A 1 94 ? -0.802 -2.353 -5.226 1.00 13.34 91 GLY A CA 1
ATOM 627 C C . GLY A 1 94 ? -0.636 -1.184 -4.250 1.00 14.01 91 GLY A C 1
ATOM 628 O O . GLY A 1 94 ? -1.265 -1.157 -3.201 1.00 14.49 91 GLY A O 1
ATOM 629 N N . ALA A 1 95 ? 0.234 -0.243 -4.580 1.00 13.77 92 ALA A N 1
ATOM 630 C CA . ALA A 1 95 ? 0.457 0.929 -3.725 1.00 13.32 92 ALA A CA 1
ATOM 631 C C . ALA A 1 95 ? 0.394 2.245 -4.496 1.00 13.56 92 ALA A C 1
ATOM 632 O O . ALA A 1 95 ? 0.583 2.286 -5.705 1.00 13.30 92 ALA A O 1
ATOM 634 N N . GLY A 1 96 ? 0.167 3.348 -3.786 1.00 14.09 93 GLY A N 1
ATOM 635 C CA . GLY A 1 96 ? 0.140 4.633 -4.456 1.00 14.88 93 GLY A CA 1
ATOM 636 C C . GLY A 1 96 ? -0.620 5.678 -3.671 1.00 15.45 93 GLY A C 1
ATOM 637 O O . GLY A 1 96 ? -1.039 5.397 -2.545 1.00 16.37 93 GLY A O 1
ATOM 638 N N . ASN A 1 97 ? -0.745 6.872 -4.241 1.00 15.91 94 ASN A N 1
ATOM 639 C CA . ASN A 1 97 ? -1.527 7.973 -3.663 1.00 16.99 94 ASN A CA 1
ATOM 640 C C . ASN A 1 97 ? -1.970 8.860 -4.821 1.00 17.96 94 ASN A C 1
ATOM 641 O O . ASN A 1 97 ? -1.744 8.504 -5.983 1.00 17.87 94 ASN A O 1
ATOM 646 N N . SER A 1 98 ? -2.620 9.984 -4.516 1.00 18.82 95 SER A N 1
ATOM 647 C CA . SER A 1 98 ? -3.096 10.920 -5.554 1.00 20.28 95 SER A CA 1
ATOM 648 C C . SER A 1 98 ? -2.049 11.383 -6.542 1.00 19.78 95 SER A C 1
ATOM 649 O O . SER A 1 98 ? -2.359 11.644 -7.701 1.00 21.07 95 SER A O 1
ATOM 652 N N . GLY A 1 99 ? -0.810 11.497 -6.096 1.00 19.37 96 GLY A N 1
ATOM 653 C CA . GLY A 1 99 ? 0.218 11.994 -6.982 1.00 17.83 96 GLY A CA 1
ATOM 654 C C . GLY A 1 99 ? 0.982 10.966 -7.778 1.00 17.54 96 GLY A C 1
ATOM 655 O O . GLY A 1 99 ? 1.588 11.294 -8.787 1.00 16.94 96 GLY A O 1
ATOM 656 N N . LEU A 1 100 ? 0.961 9.712 -7.343 1.00 17.30 97 LEU A N 1
ATOM 657 C CA . LEU A 1 100 ? 1.742 8.715 -8.035 1.00 16.26 97 LEU A CA 1
ATOM 658 C C . LEU A 1 100 ? 1.265 7.300 -7.694 1.00 15.74 97 LEU A C 1
ATOM 659 O O . LEU A 1 100 ? 1.012 6.970 -6.538 1.00 15.35 97 LEU A O 1
ATOM 664 N N . ASP A 1 101 ? 1.125 6.484 -8.724 1.00 14.43 98 ASP A N 1
ATOM 665 C CA . ASP A 1 101 ? 0.726 5.105 -8.528 1.00 14.04 98 ASP A CA 1
ATOM 666 C C . ASP A 1 101 ? 2.017 4.320 -8.544 1.00 12.71 98 ASP A C 1
ATOM 667 O O . ASP A 1 101 ? 2.716 4.264 -9.579 1.00 12.32 98 ASP A O 1
ATOM 672 N N . LEU A 1 102 ? 2.321 3.650 -7.445 1.00 11.54 99 LEU A N 1
ATOM 673 C CA . LEU A 1 102 ? 3.554 2.894 -7.363 1.00 11.47 99 LEU A CA 1
ATOM 674 C C . LEU A 1 102 ? 3.572 1.565 -8.105 1.00 11.90 99 LEU A C 1
ATOM 675 O O . LEU A 1 102 ? 4.635 0.969 -8.287 1.00 12.70 99 LEU A O 1
ATOM 680 N N . GLY A 1 103 ? 2.422 1.091 -8.530 1.00 11.51 100 GLY A N 1
ATOM 681 C CA . GLY A 1 103 ? 2.420 -0.149 -9.302 1.00 11.15 100 GLY A CA 1
ATOM 682 C C . GLY A 1 103 ? 1.620 -1.299 -8.737 1.00 10.55 100 GLY A C 1
ATOM 683 O O . GLY A 1 103 ? 1.016 -1.223 -7.644 1.00 9.29 100 GLY A O 1
ATOM 684 N N . HIS A 1 104 ? 1.652 -2.389 -9.489 1.00 9.79 101 HIS A N 1
ATOM 685 C CA . HIS A 1 104 ? 0.942 -3.605 -9.126 1.00 10.42 101 HIS A CA 1
ATOM 686 C C . HIS A 1 104 ? 1.903 -4.777 -9.204 1.00 9.95 101 HIS A C 1
ATOM 687 O O . HIS A 1 104 ? 2.730 -4.852 -10.119 1.00 11.00 101 HIS A O 1
ATOM 694 N N . VAL A 1 105 ? 1.802 -5.678 -8.246 1.00 9.84 102 VAL A N 1
ATOM 695 C CA . VAL A 1 105 ? 2.591 -6.908 -8.288 1.00 9.19 102 VAL A CA 1
ATOM 696 C C . VAL A 1 105 ? 1.586 -8.073 -8.164 1.00 9.60 102 VAL A C 1
ATOM 697 O O . VAL A 1 105 ? 0.840 -8.177 -7.177 1.00 9.41 102 VAL A O 1
ATOM 701 N N . ALA A 1 106 ? 1.555 -8.938 -9.168 1.00 9.57 103 ALA A N 1
ATOM 702 C CA . ALA A 1 106 ? 0.604 -10.056 -9.161 1.00 10.48 103 ALA A CA 1
ATOM 703 C C . ALA A 1 106 ? 0.956 -11.086 -8.103 1.00 10.78 103 ALA A C 1
ATOM 704 O O . ALA A 1 106 ? 2.136 -11.367 -7.876 1.00 11.55 103 ALA A O 1
ATOM 706 N N . LEU A 1 107 ? -0.073 -11.652 -7.473 1.00 11.52 104 LEU A N 1
ATOM 707 C CA . LEU A 1 107 ? 0.063 -12.680 -6.442 1.00 11.05 104 LEU A CA 1
ATOM 708 C C . LEU A 1 107 ? -0.467 -14.019 -6.943 1.00 12.10 104 LEU A C 1
ATOM 709 O O . LEU A 1 107 ? -1.474 -14.060 -7.640 1.00 11.52 104 LEU A O 1
ATOM 714 N N . THR A 1 108 ? 0.224 -15.103 -6.593 1.00 12.77 105 THR A N 1
ATOM 715 C CA . THR A 1 108 ? -0.182 -16.461 -7.000 1.00 14.24 105 THR A CA 1
ATOM 716 C C . THR A 1 108 ? -0.124 -17.362 -5.749 1.00 13.58 105 THR A C 1
ATOM 717 O O . THR A 1 108 ? 0.881 -17.404 -5.040 1.00 13.66 105 THR A O 1
ATOM 721 N N . PHE A 1 109 ? -1.200 -18.102 -5.512 1.00 13.54 106 PHE A N 1
ATOM 722 C CA . PHE A 1 109 ? -1.296 -18.968 -4.357 1.00 13.63 106 PHE A CA 1
ATOM 723 C C . PHE A 1 109 ? -1.128 -20.432 -4.741 1.00 14.88 106 PHE A C 1
ATOM 724 O O . PHE A 1 109 ? -0.412 -21.159 -3.992 1.00 16.30 106 PHE A O 1
ATOM 732 N N . ALA B 1 1 ? 10.553 26.115 1.497 1.00 28.80 1 ALA B N 1
ATOM 733 C CA . ALA B 1 1 ? 11.585 25.571 0.566 1.00 28.34 1 ALA B CA 1
ATOM 734 C C . ALA B 1 1 ? 11.462 26.207 -0.819 1.00 27.51 1 ALA B C 1
ATOM 735 O O . ALA B 1 1 ? 12.480 26.443 -1.509 1.00 28.05 1 ALA B O 1
ATOM 737 N N . PRO B 1 2 ? 10.217 26.462 -1.272 1.00 26.20 2 PRO B N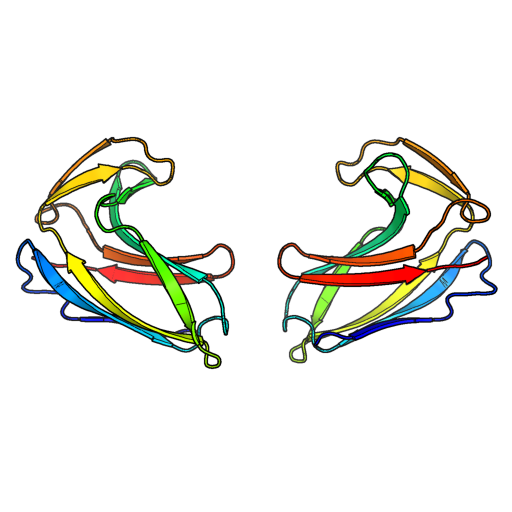 1
ATOM 738 C CA . PRO B 1 2 ? 10.064 27.083 -2.592 1.00 24.23 2 PRO B CA 1
ATOM 739 C C . PRO B 1 2 ? 10.055 28.585 -2.414 1.00 22.07 2 PRO B C 1
ATOM 740 O O . PRO B 1 2 ? 9.570 29.088 -1.400 1.00 22.13 2 PRO B O 1
ATOM 744 N N . ALA B 1 3 ? 10.600 29.296 -3.394 1.00 19.03 3 ALA B N 1
ATOM 745 C CA . ALA B 1 3 ? 10.655 30.752 -3.363 1.00 16.89 3 ALA B CA 1
ATOM 746 C C . ALA B 1 3 ? 9.658 31.293 -4.401 1.00 14.99 3 ALA B C 1
ATOM 747 O O . ALA B 1 3 ? 9.510 30.723 -5.468 1.00 14.49 3 ALA B O 1
ATOM 749 N N . PHE B 1 4 ? 8.991 32.396 -4.079 1.00 13.90 4 PHE B N 1
ATOM 750 C CA . PHE B 1 4 ? 8.003 32.998 -4.976 1.00 11.84 4 PHE B CA 1
ATOM 751 C C . PHE B 1 4 ? 8.154 34.524 -4.873 1.00 10.37 4 PHE B C 1
ATOM 752 O O . PHE B 1 4 ? 8.087 35.077 -3.777 1.00 9.67 4 PHE B O 1
ATOM 760 N N . SER B 1 5 ? 8.454 35.191 -5.993 1.00 9.71 5 SER B N 1
ATOM 761 C CA . SER B 1 5 ? 8.589 36.651 -5.967 1.00 9.70 5 SER B CA 1
ATOM 762 C C . SER B 1 5 ? 7.680 37.292 -6.999 1.00 9.21 5 SER B C 1
ATOM 763 O O . SER B 1 5 ? 7.370 36.679 -8.054 1.00 8.68 5 SER B O 1
ATOM 766 N N . VAL B 1 6 ? 7.245 38.503 -6.675 1.00 8.89 6 VAL B N 1
ATOM 767 C CA . VAL B 1 6 ? 6.414 39.323 -7.570 1.00 10.57 6 VAL B CA 1
ATOM 768 C C . VAL B 1 6 ? 7.009 40.717 -7.462 1.00 10.55 6 VAL B C 1
ATOM 769 O O . VAL B 1 6 ? 6.980 41.305 -6.373 1.00 10.54 6 VAL B O 1
ATOM 773 N N . SER B 1 7 ? 7.526 41.253 -8.581 1.00 10.13 7 SER B N 1
ATOM 774 C CA . SER B 1 7 ? 8.187 42.577 -8.561 1.00 10.78 7 SER B CA 1
ATOM 775 C C . SER B 1 7 ? 7.962 43.349 -9.869 1.00 11.07 7 SER B C 1
ATOM 776 O O . SER B 1 7 ? 8.093 42.780 -10.945 1.00 10.96 7 SER B O 1
ATOM 779 N N . PRO B 1 8 ? 7.607 44.649 -9.778 1.00 12.36 8 PRO B N 1
ATOM 780 C CA . PRO B 1 8 ? 7.418 45.382 -8.506 1.00 11.97 8 PRO B CA 1
ATOM 781 C C . PRO B 1 8 ? 6.102 44.979 -7.805 1.00 12.34 8 PRO B C 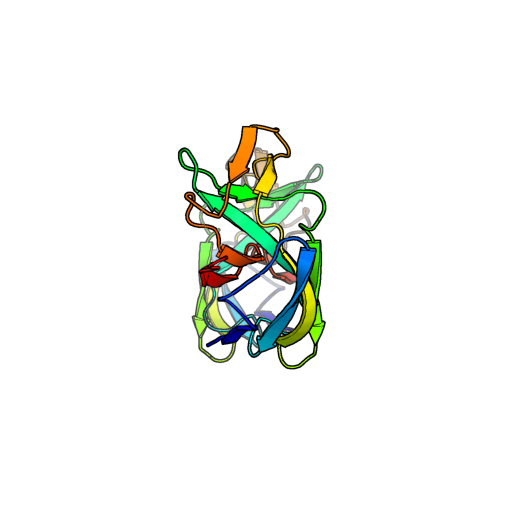1
ATOM 782 O O . PRO B 1 8 ? 5.265 44.372 -8.423 1.00 12.04 8 PRO B O 1
ATOM 786 N N . ALA B 1 9 ? 5.943 45.313 -6.524 1.00 13.02 9 ALA B N 1
ATOM 787 C CA . ALA B 1 9 ? 4.709 44.981 -5.800 1.00 13.46 9 ALA B CA 1
ATOM 788 C C . ALA B 1 9 ? 4.000 46.224 -5.206 1.00 13.95 9 ALA B C 1
ATOM 789 O O . ALA B 1 9 ? 2.941 46.085 -4.564 1.00 13.26 9 ALA B O 1
ATOM 791 N N . SER B 1 10 ? 4.610 47.404 -5.396 1.00 14.24 10 SER B N 1
ATOM 792 C CA . SER B 1 10 ? 4.085 48.681 -4.901 1.00 14.99 10 SER B CA 1
ATOM 793 C C . SER B 1 10 ? 4.233 49.771 -5.941 1.00 15.47 10 SER B C 1
ATOM 794 O O . SER B 1 10 ? 4.906 49.586 -6.981 1.00 14.85 10 SER B O 1
ATOM 797 N N . GLY B 1 11 ? 3.594 50.910 -5.668 1.00 16.20 11 GLY B N 1
ATOM 798 C CA . GLY B 1 11 ? 3.585 52.033 -6.597 1.00 16.85 11 GLY B CA 1
ATOM 799 C C . GLY B 1 11 ? 3.086 51.570 -7.961 1.00 17.15 11 GLY B C 1
ATOM 800 O O . GLY B 1 11 ? 3.517 52.060 -9.014 1.00 16.96 11 GLY B O 1
ATOM 801 N N . LEU B 1 12 ? 2.165 50.611 -7.959 1.00 16.96 12 LEU B N 1
ATOM 802 C CA . LEU B 1 12 ? 1.635 50.063 -9.214 1.00 17.17 12 LEU B CA 1
ATOM 803 C C . LEU B 1 12 ? 0.526 50.873 -9.899 1.00 17.17 12 LEU B C 1
ATOM 804 O O . LEU B 1 12 ? -0.257 51.568 -9.247 1.00 18.10 12 LEU B O 1
ATOM 809 N N . SER B 1 13 ? 0.474 50.753 -11.217 1.00 17.92 13 SER B N 1
ATOM 810 C CA . SER B 1 13 ? -0.537 51.398 -12.043 1.00 18.96 13 SER B CA 1
ATOM 811 C C . SER B 1 13 ? -1.404 50.313 -12.661 1.00 18.42 13 SER B C 1
ATOM 812 O O . SER B 1 13 ? -0.958 49.197 -12.855 1.00 17.95 13 SER B O 1
ATOM 815 N N . ASP B 1 14 ? -2.657 50.657 -12.967 1.00 18.60 14 ASP B N 1
ATOM 816 C CA . ASP B 1 14 ? -3.582 49.737 -13.609 1.00 18.20 14 ASP B CA 1
ATOM 817 C C . ASP B 1 14 ? -2.981 49.310 -14.947 1.00 17.79 14 ASP B C 1
ATOM 818 O O . ASP B 1 14 ? -2.479 50.148 -15.696 1.00 17.90 14 ASP B O 1
ATOM 823 N N . GLY B 1 15 ? -2.993 48.011 -15.235 1.00 16.82 15 GLY B N 1
ATOM 824 C CA . GLY B 1 15 ? -2.438 47.504 -16.486 1.00 15.39 15 GLY B CA 1
ATOM 825 C C . GLY B 1 15 ? -0.925 47.351 -16.520 1.00 15.14 15 GLY B C 1
ATOM 826 O O . GLY B 1 15 ? -0.351 47.026 -17.559 1.00 14.82 15 GLY B O 1
ATOM 827 N N . GLN B 1 16 ? -0.270 47.593 -15.394 1.00 14.14 16 GLN B N 1
ATOM 828 C CA . GLN B 1 16 ? 1.183 47.484 -15.343 1.00 14.33 16 GLN B CA 1
ATOM 829 C C . GLN B 1 16 ? 1.584 46.000 -15.373 1.00 13.61 16 GLN B C 1
ATOM 830 O O . GLN B 1 16 ? 0.899 45.179 -14.763 1.00 12.00 16 GLN B O 1
ATOM 836 N N . SER B 1 17 ? 2.675 45.687 -16.087 1.00 12.88 17 SER B N 1
ATOM 837 C CA . SER B 1 17 ? 3.197 44.324 -16.153 1.00 13.76 17 SER B CA 1
ATOM 838 C C . SER B 1 17 ? 4.278 44.162 -15.063 1.00 13.47 17 SER B C 1
ATOM 839 O O . SER B 1 17 ? 5.139 45.042 -14.890 1.00 13.79 17 SER B O 1
ATOM 842 N N . VAL B 1 18 ? 4.244 43.036 -14.335 1.00 12.88 18 VAL B N 1
ATOM 843 C CA . VAL B 1 18 ? 5.216 42.785 -13.266 1.00 12.62 18 VAL B CA 1
ATOM 844 C C . VAL B 1 18 ? 5.848 41.413 -13.502 1.00 12.77 18 VAL B C 1
ATOM 845 O O . VAL B 1 18 ? 5.336 40.603 -14.293 1.00 11.40 18 VAL B O 1
ATOM 849 N N . SER B 1 19 ? 6.985 41.145 -12.857 1.00 13.23 19 SER B N 1
ATOM 850 C CA . SER B 1 19 ? 7.626 39.841 -13.060 1.00 13.59 19 SER B CA 1
ATOM 851 C C . SER B 1 19 ? 7.314 38.830 -11.961 1.00 12.88 19 SER B C 1
ATOM 852 O O . SER B 1 19 ? 7.352 39.165 -10.773 1.00 11.91 19 SER B O 1
ATOM 855 N N . VAL B 1 20 ? 6.994 37.601 -12.367 1.00 12.61 20 VAL B N 1
ATOM 856 C CA . VAL B 1 20 ? 6.747 36.531 -11.403 1.00 13.13 20 VAL B CA 1
ATOM 857 C C . VAL B 1 20 ? 7.894 35.519 -11.509 1.00 12.58 20 VAL B C 1
ATOM 858 O O . VAL B 1 20 ? 8.291 35.143 -12.599 1.00 12.07 20 VAL B O 1
ATOM 862 N N . SER B 1 21 ? 8.444 35.118 -10.370 1.00 13.29 21 SER B N 1
ATOM 863 C CA . SER B 1 21 ? 9.500 34.120 -10.354 1.00 13.86 21 SER B CA 1
ATOM 864 C C . SER B 1 21 ? 9.246 33.079 -9.285 1.00 14.36 21 SER B C 1
ATOM 865 O O . SER B 1 21 ? 8.956 33.412 -8.130 1.00 13.13 21 SER B O 1
ATOM 868 N N . VAL B 1 22 ? 9.397 31.817 -9.680 1.00 12.70 22 VAL B N 1
ATOM 869 C CA . VAL B 1 22 ? 9.233 30.708 -8.788 1.00 13.59 22 VAL B CA 1
ATOM 870 C C . VAL B 1 22 ? 10.508 29.856 -8.820 1.00 13.66 22 VAL B C 1
ATOM 871 O O . VAL B 1 22 ? 11.093 29.664 -9.878 1.00 13.72 22 VAL B O 1
ATOM 875 N N . SER B 1 23 ? 10.940 29.344 -7.673 1.00 14.45 23 SER B N 1
ATOM 876 C CA . SER B 1 23 ? 12.123 28.485 -7.668 1.00 16.01 23 SER B CA 1
ATOM 877 C C . SER B 1 23 ? 11.983 27.474 -6.546 1.00 16.43 23 SER B C 1
ATOM 878 O O . SER B 1 23 ? 11.387 27.768 -5.509 1.00 16.03 23 SER B O 1
ATOM 881 N N . GLY B 1 24 ? 12.511 26.274 -6.751 1.00 16.54 24 GLY B N 1
ATOM 882 C CA . GLY B 1 24 ? 12.422 25.294 -5.689 1.00 17.41 24 GLY B CA 1
ATOM 883 C C . GLY B 1 24 ? 11.051 24.683 -5.465 1.00 17.46 24 GLY B C 1
ATOM 884 O O . GLY B 1 24 ? 10.796 24.150 -4.382 1.00 18.09 24 GLY B O 1
ATOM 885 N N . ALA B 1 25 ? 10.169 24.774 -6.465 1.00 17.05 25 ALA B N 1
ATOM 886 C CA . ALA B 1 25 ? 8.844 24.146 -6.371 1.00 17.17 25 ALA B CA 1
ATOM 887 C C . ALA B 1 25 ? 8.984 22.692 -6.868 1.00 16.92 25 ALA B C 1
ATOM 888 O O . ALA B 1 25 ? 10.086 22.210 -7.170 1.00 16.57 25 ALA B O 1
ATOM 890 N N . ALA B 1 26 ? 7.879 21.977 -6.951 1.00 16.67 26 ALA B N 1
ATOM 891 C CA . ALA B 1 26 ? 7.980 20.613 -7.442 1.00 16.73 26 ALA B CA 1
ATOM 892 C C . ALA B 1 26 ? 8.573 20.689 -8.861 1.00 16.95 26 ALA B C 1
ATOM 893 O O . ALA B 1 26 ? 8.226 21.586 -9.641 1.00 16.91 26 ALA B O 1
ATOM 895 N N . ALA B 1 27 A 9.491 19.788 -9.198 1.00 16.25 26 ALA B N 1
ATOM 896 C CA . ALA B 1 27 A 10.052 19.822 -10.548 1.00 16.14 26 ALA B CA 1
ATOM 897 C C . ALA B 1 27 A 9.047 19.328 -11.585 1.00 15.83 26 ALA B C 1
ATOM 898 O O . ALA B 1 27 A 8.307 18.362 -11.363 1.00 15.15 26 ALA B O 1
ATOM 900 N N . GLY B 1 28 B 9.053 19.987 -12.741 1.00 15.84 26 GLY B N 1
ATOM 901 C CA . GLY B 1 28 B 8.184 19.564 -13.817 1.00 15.61 26 GLY B CA 1
ATOM 902 C C . GLY B 1 28 B 6.716 19.417 -13.477 1.00 15.81 26 GLY B C 1
ATOM 903 O O . GLY B 1 28 B 6.109 18.419 -13.858 1.00 16.10 26 GLY B O 1
ATOM 904 N N . GLU B 1 29 ? 6.127 20.406 -12.807 1.00 15.01 27 GLU B N 1
ATOM 905 C CA . GLU B 1 29 ? 4.684 20.347 -12.484 1.00 15.07 27 GLU B CA 1
ATOM 906 C C . GLU B 1 29 ? 3.969 21.603 -13.000 1.00 14.91 27 GLU B C 1
ATOM 907 O O . GLU B 1 29 ? 4.609 22.567 -13.415 1.00 13.95 27 GLU B O 1
ATOM 913 N N . THR B 1 30 ? 2.645 21.559 -12.990 1.00 13.73 28 THR B N 1
ATOM 914 C CA . THR B 1 30 ? 1.823 22.691 -13.406 1.00 13.80 28 THR B CA 1
ATOM 915 C C . THR B 1 30 ? 1.318 23.403 -12.153 1.00 13.64 28 THR B C 1
ATOM 916 O O . THR B 1 30 ? 0.833 22.770 -11.202 1.00 13.04 28 THR B O 1
ATOM 920 N N . TYR B 1 31 ? 1.469 24.723 -12.141 1.00 13.03 29 TYR B N 1
ATOM 921 C CA . TYR B 1 31 ? 0.973 25.535 -11.024 1.00 12.11 29 TYR B CA 1
ATOM 922 C C . TYR B 1 31 ? 0.019 26.565 -11.604 1.00 12.46 29 TYR B C 1
ATOM 923 O O . TYR B 1 31 ? -0.005 26.791 -12.836 1.00 11.13 29 TYR B O 1
ATOM 932 N N . TYR B 1 32 ? -0.738 27.214 -10.717 1.00 12.19 30 TYR B N 1
ATOM 933 C CA . TYR B 1 32 ? -1.684 28.234 -11.142 1.00 12.13 30 TYR B CA 1
ATOM 934 C C . TYR B 1 32 ? -1.379 29.560 -10.448 1.00 12.58 30 TYR B C 1
ATOM 935 O O . TYR B 1 32 ? -0.837 29.582 -9.342 1.00 13.17 30 TYR B O 1
ATOM 944 N N . ILE B 1 33 ? -1.720 30.660 -11.114 1.00 12.32 31 ILE B N 1
ATOM 945 C CA . ILE B 1 33 ? -1.479 31.975 -10.574 1.00 12.39 31 ILE B CA 1
ATOM 946 C C . ILE B 1 33 ? -2.597 32.959 -10.900 1.00 12.47 31 ILE B C 1
ATOM 947 O O . ILE B 1 33 ? -3.155 32.955 -11.996 1.00 12.04 31 ILE B O 1
ATOM 952 N N . ALA B 1 34 ? -2.901 33.833 -9.948 1.00 11.53 32 ALA B N 1
ATOM 953 C CA . ALA B 1 34 ? -3.928 34.832 -10.187 1.00 10.59 32 ALA B CA 1
ATOM 954 C C . ALA B 1 34 ? -3.824 35.987 -9.211 1.00 10.54 32 ALA B C 1
ATOM 955 O O . ALA B 1 34 ? -3.249 35.839 -8.123 1.00 9.52 32 ALA B O 1
ATOM 957 N N . GLN B 1 35 ? -4.396 37.131 -9.621 1.00 10.61 33 GLN B N 1
ATOM 958 C CA . GLN B 1 35 ? -4.507 38.335 -8.795 1.00 10.38 33 GLN B CA 1
ATOM 959 C C . GLN B 1 35 ? -5.877 38.193 -8.080 1.00 10.68 33 GLN B C 1
ATOM 960 O O . GLN B 1 35 ? -6.919 38.143 -8.715 1.00 11.06 33 GLN B O 1
ATOM 966 N N . CYS B 1 36 ? -5.869 38.152 -6.765 1.00 10.92 34 CYS B N 1
ATOM 967 C CA . CYS B 1 36 ? -7.117 38.007 -6.040 1.00 12.22 34 CYS B CA 1
ATOM 968 C C . CYS B 1 36 ? -7.250 38.953 -4.839 1.00 12.83 34 CYS B C 1
ATOM 969 O O . CYS B 1 36 ? -6.268 39.473 -4.324 1.00 12.97 34 CYS B O 1
ATOM 972 N N . ALA B 1 37 ? -8.488 39.148 -4.395 1.00 13.16 35 ALA B N 1
ATOM 973 C CA . ALA B 1 37 ? -8.774 39.950 -3.197 1.00 15.19 35 ALA B CA 1
ATOM 974 C C . ALA B 1 37 ? -9.710 39.061 -2.340 1.00 16.56 35 ALA B C 1
ATOM 975 O O . ALA B 1 37 ? -10.637 38.456 -2.855 1.00 15.07 35 ALA B O 1
ATOM 977 N N . PRO B 1 38 ? -9.464 38.951 -1.020 1.00 18.17 36 PRO B N 1
ATOM 978 C CA . PRO B 1 38 ? -10.372 38.094 -0.240 1.00 19.30 36 PRO B CA 1
ATOM 979 C C . PRO B 1 38 ? -11.674 38.859 -0.034 1.00 20.37 36 PRO B C 1
ATOM 980 O O . PRO B 1 38 ? -11.632 40.011 0.394 1.00 20.71 36 PRO B O 1
ATOM 984 N N . VAL B 1 39 ? -12.833 38.275 -0.318 1.00 21.99 37 VAL B N 1
ATOM 985 C CA . VAL B 1 39 ? -14.040 39.102 -0.115 1.00 23.37 37 VAL B CA 1
ATOM 986 C C . VAL B 1 39 ? -15.301 38.576 0.498 1.00 24.65 37 VAL B C 1
ATOM 987 O O . VAL B 1 39 ? -16.359 39.209 0.304 1.00 26.01 37 VAL B O 1
ATOM 991 N N . GLY B 1 40 ? -15.209 37.483 1.244 1.00 24.47 38 GLY B N 1
ATOM 992 C CA . GLY B 1 40 ? -16.358 36.877 1.910 1.00 24.17 38 GLY B CA 1
ATOM 993 C C . GLY B 1 40 ? -16.033 35.410 2.209 1.00 23.65 38 GLY B C 1
ATOM 994 O O . GLY B 1 40 ? -16.904 34.539 2.248 1.00 24.06 38 GLY B O 1
ATOM 995 N N . GLY B 1 41 ? -14.760 35.126 2.410 1.00 22.91 39 GLY B N 1
ATOM 996 C CA . GLY B 1 41 ? -14.387 33.755 2.710 1.00 22.46 39 GLY B CA 1
ATOM 997 C C . GLY B 1 41 ? -13.669 33.128 1.550 1.00 22.20 39 GLY B C 1
ATOM 998 O O . GLY B 1 41 ? -12.929 32.173 1.720 1.00 22.76 39 GLY B O 1
ATOM 999 N N . GLN B 1 42 ? -13.908 33.652 0.359 1.00 21.72 40 GLN B N 1
ATOM 1000 C CA . GLN B 1 42 ? -13.215 33.172 -0.823 1.00 22.23 40 GLN B CA 1
ATOM 1001 C C . GLN B 1 42 ? -12.527 34.325 -1.526 1.00 21.20 40 GLN B C 1
ATOM 1002 O O . GLN B 1 42 ? -12.830 35.466 -1.270 1.00 20.51 40 GLN B O 1
ATOM 1008 N N . ASP B 1 43 ? -11.583 34.016 -2.404 1.00 20.93 41 ASP B N 1
ATOM 1009 C CA . ASP B 1 43 ? -10.906 35.072 -3.130 1.00 20.87 41 ASP B CA 1
ATOM 1010 C C . ASP B 1 43 ? -11.702 35.423 -4.381 1.00 19.28 41 ASP B C 1
ATOM 1011 O O . ASP B 1 43 ? -12.264 34.548 -5.030 1.00 20.02 41 ASP B O 1
ATOM 1016 N N . ALA B 1 44 ? -11.722 36.702 -4.719 1.00 17.80 42 ALA B N 1
ATOM 1017 C CA . ALA B 1 44 ? -12.349 37.158 -5.956 1.00 15.70 42 ALA B CA 1
ATOM 1018 C C . ALA B 1 44 ? -11.083 37.441 -6.782 1.00 15.10 42 ALA B C 1
ATOM 1019 O O . ALA B 1 44 ? -10.298 38.354 -6.466 1.00 13.94 42 ALA B O 1
ATOM 1021 N N . CYS B 1 45 ? -10.883 36.654 -7.827 1.00 14.28 43 CYS B N 1
ATOM 1022 C CA . CYS B 1 45 ? -9.704 36.831 -8.684 1.00 13.80 43 CYS B CA 1
ATOM 1023 C C . CYS B 1 45 ? -10.070 37.416 -10.049 1.00 13.58 43 CYS B C 1
ATOM 1024 O O . CYS B 1 45 ? -11.242 37.382 -10.443 1.00 13.11 43 CYS B O 1
ATOM 1027 N N . ASN B 1 46 ? -9.090 37.987 -10.753 1.00 12.41 44 ASN B N 1
ATOM 1028 C CA . ASN B 1 46 ? -9.383 38.537 -12.087 1.00 12.64 44 ASN B CA 1
ATOM 1029 C C . ASN B 1 46 ? -9.358 37.353 -13.076 1.00 12.78 44 ASN B C 1
ATOM 1030 O O . ASN B 1 46 ? -8.312 36.787 -13.345 1.00 12.80 44 ASN B O 1
ATOM 1035 N N . PRO B 1 47 ? -10.511 36.993 -13.660 1.00 12.63 45 PRO B N 1
ATOM 1036 C CA . PRO B 1 47 ? -10.503 35.861 -14.576 1.00 12.95 45 PRO B CA 1
ATOM 1037 C C . PRO B 1 47 ? -9.788 36.042 -15.901 1.00 12.31 45 PRO B C 1
ATOM 1038 O O . PRO B 1 47 ? -9.464 35.039 -16.541 1.00 12.39 45 PRO B O 1
ATOM 1042 N N . ALA B 1 48 ? -9.532 37.286 -16.289 1.00 11.87 46 ALA B N 1
ATOM 1043 C CA . ALA B 1 48 ? -8.864 37.568 -17.580 1.00 11.79 46 ALA B CA 1
ATOM 1044 C C . ALA B 1 48 ? -7.354 37.329 -17.509 1.00 11.71 46 ALA B C 1
ATOM 1045 O O . ALA B 1 48 ? -6.686 37.156 -18.546 1.00 11.07 46 ALA B O 1
ATOM 1047 N N . THR B 1 49 ? -6.825 37.273 -16.280 1.00 11.40 47 THR B N 1
ATOM 1048 C CA . THR B 1 49 ? -5.394 37.052 -16.130 1.00 11.47 47 THR B CA 1
ATOM 1049 C C . THR B 1 49 ? -5.062 35.786 -15.357 1.00 12.00 47 THR B C 1
ATOM 1050 O O . THR B 1 49 ? -3.901 35.409 -15.312 1.00 11.43 47 THR B O 1
ATOM 1054 N N . ALA B 1 50 ? -6.063 35.120 -14.766 1.00 12.44 48 ALA B N 1
ATOM 1055 C CA . ALA B 1 50 ? -5.808 33.887 -14.024 1.00 12.86 48 ALA B CA 1
ATOM 1056 C C . ALA B 1 50 ? -5.271 32.827 -14.974 1.00 13.58 48 ALA B C 1
ATOM 1057 O O . ALA B 1 50 ? -5.899 32.515 -15.988 1.00 13.63 48 ALA B O 1
ATOM 1059 N N . THR B 1 51 ? -4.127 32.237 -14.646 1.00 12.73 49 THR B N 1
ATOM 1060 C CA . THR B 1 51 ? -3.592 31.256 -15.557 1.00 13.43 49 THR B CA 1
ATOM 1061 C C . THR B 1 51 ? -2.682 30.233 -14.893 1.00 12.77 49 THR B C 1
ATOM 1062 O O . THR B 1 51 ? -2.620 30.150 -13.660 1.00 12.28 49 THR B O 1
ATOM 1066 N N . SER B 1 52 ? -2.005 29.450 -15.720 1.00 13.17 50 SER B N 1
ATOM 1067 C CA . SER B 1 52 ? -1.138 28.371 -15.270 1.00 12.83 50 SER B CA 1
ATOM 1068 C C . SER B 1 52 ? 0.255 28.477 -15.884 1.00 12.45 50 SER B C 1
ATOM 1069 O O . SER B 1 52 ? 0.466 29.212 -16.840 1.00 12.94 50 SER B O 1
ATOM 1072 N N . PHE B 1 53 ? 1.193 27.689 -15.368 1.00 12.12 51 PHE B N 1
ATOM 1073 C CA . PHE B 1 53 ? 2.550 27.658 -15.886 1.00 11.16 51 PHE B CA 1
ATOM 1074 C C . PHE B 1 53 ? 3.161 26.328 -15.473 1.00 10.89 51 PHE B C 1
ATOM 1075 O O . PHE B 1 53 ? 2.647 25.688 -14.567 1.00 10.51 51 PHE B O 1
ATOM 1083 N N . THR B 1 54 ? 4.213 25.898 -16.160 1.00 10.60 52 THR B N 1
ATOM 1084 C CA . THR B 1 54 ? 4.890 24.654 -15.789 1.00 10.85 52 THR B CA 1
ATOM 1085 C C . THR B 1 54 ? 6.287 24.957 -15.259 1.00 11.69 52 THR B C 1
ATOM 1086 O O . THR B 1 54 ? 6.882 25.954 -15.626 1.00 11.02 52 THR B O 1
ATOM 1090 N N . THR B 1 55 ? 6.809 24.106 -14.375 1.00 12.88 53 THR B N 1
ATOM 1091 C CA . THR B 1 55 ? 8.159 24.367 -13.879 1.00 14.16 53 THR B CA 1
ATOM 1092 C C . THR B 1 55 ? 9.196 23.504 -14.615 1.00 15.96 53 THR B C 1
ATOM 1093 O O . THR B 1 55 ? 8.848 22.539 -15.284 1.00 16.39 53 THR B O 1
ATOM 1097 N N . ASP B 1 56 ? 10.468 23.874 -14.511 1.00 17.36 54 ASP B N 1
ATOM 1098 C CA . ASP B 1 56 ? 11.510 23.084 -15.155 1.00 18.44 54 ASP B CA 1
ATOM 1099 C C . ASP B 1 56 ? 12.029 22.051 -14.159 1.00 18.92 54 ASP B C 1
ATOM 1100 O O . ASP B 1 56 ? 11.470 21.877 -13.078 1.00 17.06 54 ASP B O 1
ATOM 1105 N N . ALA B 1 57 ? 13.113 21.377 -14.532 1.00 19.73 55 ALA B N 1
ATOM 1106 C CA . ALA B 1 57 ? 13.728 20.353 -13.685 1.00 21.44 55 ALA B CA 1
ATOM 1107 C C . ALA B 1 57 ? 14.130 20.874 -12.313 1.00 22.21 55 ALA B C 1
ATOM 1108 O O . ALA B 1 57 ? 14.193 20.112 -11.336 1.00 23.98 55 ALA B O 1
ATOM 1110 N N . SER B 1 58 ? 14.397 22.165 -12.207 1.00 22.46 56 SER B N 1
ATOM 1111 C CA . SER B 1 58 ? 14.794 22.705 -10.926 1.00 22.18 56 SER B CA 1
ATOM 1112 C C . SER B 1 58 ? 13.630 23.240 -10.115 1.00 21.61 56 SER B C 1
ATOM 1113 O O . SER B 1 58 ? 13.829 23.911 -9.075 1.00 22.11 56 SER B O 1
ATOM 1116 N N . GLY B 1 59 ? 12.418 22.958 -10.589 1.00 19.65 57 GLY B N 1
ATOM 1117 C CA . GLY B 1 59 ? 11.232 23.438 -9.902 1.00 17.66 57 GLY B CA 1
ATOM 1118 C C . GLY B 1 59 ? 11.103 24.947 -10.054 1.00 16.40 57 GLY B C 1
ATOM 1119 O O . GLY B 1 59 ? 10.523 25.590 -9.197 1.00 16.65 57 GLY B O 1
ATOM 1120 N N . ALA B 1 60 ? 11.609 25.501 -11.158 1.00 15.25 58 ALA B N 1
ATOM 1121 C CA . ALA B 1 60 ? 11.593 26.951 -11.389 1.00 13.87 58 ALA B CA 1
ATOM 1122 C C . ALA B 1 60 ? 10.784 27.353 -12.624 1.00 13.04 58 ALA B C 1
ATOM 1123 O O . ALA B 1 60 ? 10.585 26.540 -13.528 1.00 13.06 58 ALA B O 1
ATOM 1125 N N . ALA B 1 61 ? 10.309 28.599 -12.635 1.00 12.01 59 ALA B N 1
ATOM 1126 C CA . ALA B 1 61 ? 9.565 29.168 -13.746 1.00 10.55 59 ALA B CA 1
ATOM 1127 C C . ALA B 1 61 ? 9.541 30.670 -13.523 1.00 11.07 59 ALA B C 1
ATOM 1128 O O . ALA B 1 61 ? 9.673 31.128 -12.400 1.00 9.98 59 ALA B O 1
ATOM 1130 N N . SER B 1 62 ? 9.357 31.424 -14.608 1.00 11.73 60 SER B N 1
ATOM 1131 C CA . SER B 1 62 ? 9.308 32.887 -14.533 1.00 11.99 60 SER B CA 1
ATOM 1132 C C . SER B 1 62 ? 8.558 33.383 -15.753 1.00 12.22 60 SER B C 1
ATOM 1133 O O . SER B 1 62 ? 8.693 32.813 -16.819 1.00 12.07 60 SER B O 1
ATOM 1136 N N . PHE B 1 63 ? 7.781 34.451 -15.599 1.00 11.67 61 PHE B N 1
ATOM 1137 C CA . PHE B 1 63 ? 6.978 35.012 -16.691 1.00 12.24 61 PHE B CA 1
ATOM 1138 C C . PHE B 1 63 ? 6.455 36.365 -16.194 1.00 12.29 61 PHE B C 1
ATOM 1139 O O . PHE B 1 63 ? 6.583 36.670 -15.006 1.00 12.11 61 PHE B O 1
ATOM 1147 N N . SER B 1 64 ? 5.824 37.150 -17.080 1.00 11.65 62 SER B N 1
ATOM 1148 C CA . SER B 1 64 ? 5.282 38.468 -16.756 1.00 12.31 62 SER B CA 1
ATOM 1149 C C . SER B 1 64 ? 3.776 38.347 -16.488 1.00 11.98 62 SER B C 1
ATOM 1150 O O . SER B 1 64 ? 3.122 37.412 -16.960 1.00 11.39 62 SER B O 1
ATOM 1153 N N . PHE B 1 65 ? 3.239 39.304 -15.739 1.00 11.05 63 PHE B N 1
ATOM 1154 C CA . PHE B 1 65 ? 1.824 39.254 -15.351 1.00 11.13 63 PHE B CA 1
ATOM 1155 C C . PHE B 1 65 ? 1.261 40.674 -15.284 1.00 10.57 63 PHE B C 1
ATOM 1156 O O . PHE B 1 65 ? 1.876 41.561 -14.711 1.00 11.46 63 PHE B O 1
ATOM 1164 N N . VAL B 1 66 A 0.078 40.870 -15.845 1.00 10.67 63 VAL B N 1
ATOM 1165 C CA . VAL B 1 66 A -0.559 42.197 -15.855 1.00 11.04 63 VAL B CA 1
ATOM 1166 C C . VAL B 1 66 A -1.508 42.341 -14.676 1.00 11.27 63 VAL B C 1
ATOM 1167 O O . VAL B 1 66 A -2.442 41.541 -14.505 1.00 11.71 63 VAL B O 1
ATOM 1171 N N . VAL B 1 67 ? -1.234 43.347 -13.843 1.00 12.24 64 VAL B N 1
ATOM 1172 C CA . VAL B 1 67 ? -2.061 43.623 -12.680 1.00 12.63 64 VAL B CA 1
ATOM 1173 C C . VAL B 1 67 ? -3.090 44.701 -13.012 1.00 13.68 64 VAL B C 1
ATOM 1174 O O . VAL B 1 67 ? -2.859 45.568 -13.874 1.00 13.53 64 VAL B O 1
ATOM 1178 N N . ARG B 1 68 ? -4.219 44.649 -12.303 1.00 14.31 65 ARG B N 1
ATOM 1179 C CA . ARG B 1 68 ? -5.317 45.601 -12.485 1.00 15.08 65 ARG B CA 1
ATOM 1180 C C . ARG B 1 68 ? -5.606 46.324 -11.178 1.00 14.41 65 ARG B C 1
ATOM 1181 O O . ARG B 1 68 ? -5.655 45.721 -10.107 1.00 13.63 65 ARG B O 1
ATOM 1189 N N . LYS B 1 69 ? -5.770 47.637 -11.250 1.00 14.38 66 LYS B N 1
ATOM 1190 C CA . LYS B 1 69 ? -6.051 48.394 -10.032 1.00 14.65 66 LYS B CA 1
ATOM 1191 C C . LYS B 1 69 ? -7.462 48.008 -9.572 1.00 14.75 66 LYS B C 1
ATOM 1192 O O . LYS B 1 69 ? -7.738 47.920 -8.391 1.00 14.69 66 LYS B O 1
ATOM 1198 N N . SER B 1 70 ? -8.355 47.799 -10.525 1.00 14.47 67 SER B N 1
ATOM 1199 C CA . SER B 1 70 ? -9.713 47.399 -10.182 1.00 15.22 67 SER B CA 1
ATOM 1200 C C . SER B 1 70 ? -10.125 46.465 -11.304 1.00 15.00 67 SER B C 1
ATOM 1201 O O . SER B 1 70 ? -9.582 46.540 -12.428 1.00 14.91 67 SER B O 1
ATOM 1204 N N . TYR B 1 71 ? -11.049 45.560 -10.996 1.00 14.63 68 TYR B N 1
ATOM 1205 C CA . TYR B 1 71 ? -11.496 44.583 -11.970 1.00 13.85 68 TYR B CA 1
ATOM 1206 C C . TYR B 1 71 ? -12.796 43.866 -11.555 1.00 13.55 68 TYR B C 1
ATOM 1207 O O . TYR B 1 71 ? -13.197 43.893 -10.370 1.00 10.75 68 TYR B O 1
ATOM 1216 N N . THR B 1 72 ? -13.430 43.215 -12.545 1.00 13.78 69 THR B N 1
ATOM 1217 C CA . THR B 1 72 ? -14.623 42.401 -12.302 1.00 13.92 69 THR B CA 1
ATOM 1218 C C . THR B 1 72 ? -14.051 41.053 -11.858 1.00 13.91 69 THR B C 1
ATOM 1219 O O . THR B 1 72 ? -13.283 40.435 -12.588 1.00 14.18 69 THR B O 1
ATOM 1223 N N . GLY B 1 73 ? -14.396 40.613 -10.650 1.00 13.16 70 GLY B N 1
ATOM 1224 C CA . GLY B 1 73 ? -13.824 39.382 -10.123 1.00 13.58 70 GLY B CA 1
ATOM 1225 C C . GLY B 1 73 ? -14.735 38.171 -10.027 1.00 13.62 70 GLY B C 1
ATOM 1226 O O . GLY B 1 73 ? -15.952 38.308 -10.008 1.00 13.67 70 GLY B O 1
ATOM 1227 N N . SER B 1 74 ? -14.129 36.986 -9.992 1.00 14.02 71 SER B N 1
ATOM 1228 C CA . SER B 1 74 ? -14.861 35.725 -9.887 1.00 15.36 71 SER B CA 1
ATOM 1229 C C . SER B 1 74 ? -14.209 34.787 -8.880 1.00 16.48 71 SER B C 1
ATOM 1230 O O . SER B 1 74 ? -12.992 34.858 -8.628 1.00 15.55 71 SER B O 1
ATOM 1233 N N . THR B 1 75 ? -15.019 33.913 -8.298 1.00 17.39 72 THR B N 1
ATOM 1234 C CA . THR B 1 75 ? -14.490 32.986 -7.331 1.00 19.59 72 THR B CA 1
ATOM 1235 C C . THR B 1 75 ? -13.850 31.869 -8.143 1.00 20.82 72 THR B C 1
ATOM 1236 O O . THR B 1 75 ? -13.926 31.888 -9.376 1.00 20.81 72 THR B O 1
ATOM 1240 N N . PRO B 1 76 ? -13.194 30.897 -7.476 1.00 21.86 73 PRO B N 1
ATOM 1241 C CA . PRO B 1 76 ? -12.532 29.785 -8.171 1.00 22.61 73 PRO B CA 1
ATOM 1242 C C . PRO B 1 76 ? -13.405 28.996 -9.105 1.00 23.05 73 PRO B C 1
ATOM 1243 O O . PRO B 1 76 ? -12.929 28.526 -10.135 1.00 23.75 73 PRO B O 1
ATOM 1247 N N . GLU B 1 77 ? -14.673 28.816 -8.736 1.00 23.47 74 GLU B N 1
ATOM 1248 C CA . GLU B 1 77 ? -15.607 28.050 -9.551 1.00 23.56 74 GLU B CA 1
ATOM 1249 C C . GLU B 1 77 ? -16.071 28.826 -10.789 1.00 22.28 74 GLU B C 1
ATOM 1250 O O . GLU B 1 77 ? -16.721 28.255 -11.666 1.00 22.57 74 GLU B O 1
ATOM 1256 N N . GLY B 1 78 ? -15.738 30.117 -10.873 1.00 19.81 75 GLY B N 1
ATOM 1257 C CA . GLY B 1 78 ? -16.139 30.891 -12.028 1.00 17.75 75 GLY B CA 1
ATOM 1258 C C . GLY B 1 78 ? -17.333 31.799 -11.784 1.00 17.11 75 GLY B C 1
ATOM 1259 O O . GLY B 1 78 ? -17.845 32.475 -12.694 1.00 16.59 75 GLY B O 1
ATOM 1260 N N . THR B 1 79 ? -17.800 31.857 -10.550 1.00 15.59 76 THR B N 1
ATOM 1261 C CA . THR B 1 79 ? -18.963 32.704 -10.332 1.00 15.41 76 THR B CA 1
ATOM 1262 C C . THR B 1 79 ? -18.549 34.172 -10.151 1.00 14.27 76 THR B C 1
ATOM 1263 O O . THR B 1 79 ? -17.662 34.471 -9.370 1.00 13.16 76 THR B O 1
ATOM 1267 N N . PRO B 1 80 ? -19.171 35.085 -10.917 1.00 13.50 77 PRO B N 1
ATOM 1268 C CA . PRO B 1 80 ? -18.853 36.525 -10.813 1.00 13.33 77 PRO B CA 1
ATOM 1269 C C . PRO B 1 80 ? -19.409 37.063 -9.501 1.00 13.51 77 PRO B C 1
ATOM 1270 O O . PRO B 1 80 ? -20.565 36.810 -9.165 1.00 13.26 77 PRO B O 1
ATOM 1274 N N . VAL B 1 81 ? -18.592 37.825 -8.782 1.00 13.37 78 VAL B N 1
ATOM 1275 C CA . VAL B 1 81 ? -19.016 38.394 -7.506 1.00 13.84 78 VAL B CA 1
ATOM 1276 C C . VAL B 1 81 ? -19.134 39.907 -7.599 1.00 13.05 78 VAL B C 1
ATOM 1277 O O . VAL B 1 81 ? -19.375 40.584 -6.597 1.00 13.22 78 VAL B O 1
ATOM 1281 N N . GLY B 1 82 ? -19.003 40.436 -8.816 1.00 11.76 79 GLY B N 1
ATOM 1282 C CA . GLY B 1 82 ? -19.085 41.876 -9.001 1.00 12.07 79 GLY B CA 1
ATOM 1283 C C . GLY B 1 82 ? -17.701 42.479 -9.299 1.00 12.23 79 GLY B C 1
ATOM 1284 O O . GLY B 1 82 ? -16.914 41.932 -10.077 1.00 13.14 79 GLY B O 1
ATOM 1285 N N . SER B 1 83 ? -17.391 43.608 -8.687 1.00 12.39 80 SER B N 1
ATOM 1286 C CA . SER B 1 83 ? -16.095 44.234 -8.925 1.00 12.71 80 SER B CA 1
ATOM 1287 C C . SER B 1 83 ? -15.313 44.495 -7.629 1.00 13.24 80 SER B C 1
ATOM 1288 O O . SER B 1 83 ? -15.894 44.708 -6.552 1.00 11.12 80 SER B O 1
ATOM 1291 N N . VAL B 1 84 ? -13.988 44.512 -7.775 1.00 13.24 81 VAL B N 1
ATOM 1292 C CA . VAL B 1 84 ? -13.051 44.684 -6.658 1.00 14.08 81 VAL B CA 1
ATOM 1293 C C . VAL B 1 84 ? -12.157 45.863 -6.976 1.00 14.35 81 VAL B C 1
ATOM 1294 O O . VAL B 1 84 ? -11.709 46.028 -8.116 1.00 14.18 81 VAL B O 1
ATOM 1298 N N . ASP B 1 85 ? -11.906 46.693 -5.973 1.00 14.50 82 ASP B N 1
ATOM 1299 C CA . ASP B 1 85 ? -11.069 47.857 -6.153 1.00 15.20 82 ASP B CA 1
ATOM 1300 C C . ASP B 1 85 ? -9.813 47.663 -5.274 1.00 15.31 82 ASP B C 1
ATOM 1301 O O . ASP B 1 85 ? -9.880 47.723 -4.037 1.00 14.71 82 ASP B O 1
ATOM 1306 N N . CYS B 1 86 ? -8.663 47.416 -5.898 1.00 15.41 83 CYS B N 1
ATOM 1307 C CA . CYS B 1 86 ? -7.451 47.195 -5.107 1.00 15.77 83 CYS B CA 1
ATOM 1308 C C . CYS B 1 86 ? -6.877 48.378 -4.368 1.00 16.20 83 CYS B C 1
ATOM 1309 O O . CYS B 1 86 ? -5.900 48.222 -3.674 1.00 16.16 83 CYS B O 1
ATOM 1312 N N . ALA B 1 87 ? -7.489 49.552 -4.504 1.00 16.83 84 ALA B N 1
ATOM 1313 C CA . ALA B 1 87 ? -7.023 50.749 -3.797 1.00 17.36 84 ALA B CA 1
ATOM 1314 C C . ALA B 1 87 ? -7.515 50.648 -2.369 1.00 17.92 84 ALA B C 1
ATOM 1315 O O . ALA B 1 87 ? -6.969 51.288 -1.467 1.00 18.53 84 ALA B O 1
ATOM 1317 N N . THR B 1 88 ? -8.547 49.836 -2.155 1.00 17.65 85 THR B N 1
ATOM 1318 C CA . THR B 1 88 ? -9.096 49.667 -0.826 1.00 18.24 85 THR B CA 1
ATOM 1319 C C . THR B 1 88 ? -9.119 48.206 -0.410 1.00 18.20 85 THR B C 1
ATOM 1320 O O . THR B 1 88 ? -8.947 47.901 0.772 1.00 19.46 85 THR B O 1
ATOM 1324 N N . ALA B 1 89 ? -9.329 47.293 -1.356 1.00 17.82 86 ALA B N 1
ATOM 1325 C CA . ALA B 1 89 ? -9.323 45.875 -1.024 1.00 18.24 86 ALA B CA 1
ATOM 1326 C C . ALA B 1 89 ? -7.845 45.434 -0.956 1.00 18.40 86 ALA B C 1
ATOM 1327 O O . ALA B 1 89 ? -6.988 46.026 -1.592 1.00 18.07 86 ALA B O 1
ATOM 1329 N N . ALA B 1 90 ? -7.559 44.413 -0.166 1.00 18.52 87 ALA B N 1
ATOM 1330 C CA . ALA B 1 90 ? -6.191 43.925 -0.032 1.00 19.16 87 ALA B CA 1
ATOM 1331 C C . ALA B 1 90 ? -5.945 42.930 -1.148 1.00 18.35 87 ALA B C 1
ATOM 1332 O O . ALA B 1 90 ? -6.257 41.749 -1.023 1.00 20.51 87 ALA B O 1
ATOM 1334 N N . CYS B 1 91 ? -5.408 43.389 -2.259 1.00 16.49 88 CYS B N 1
ATOM 1335 C CA . CYS B 1 91 ? -5.144 42.462 -3.334 1.00 14.94 88 CYS B CA 1
ATOM 1336 C C . CYS B 1 91 ? -3.718 41.892 -3.205 1.00 14.15 88 CYS B C 1
ATOM 1337 O O . CYS B 1 91 ? -2.806 42.529 -2.657 1.00 12.69 88 CYS B O 1
ATOM 1340 N N . ASN B 1 92 ? -3.550 40.688 -3.724 1.00 13.51 89 ASN B N 1
ATOM 1341 C CA . ASN B 1 92 ? -2.262 40.023 -3.720 1.00 13.36 89 ASN B CA 1
ATOM 1342 C C . ASN B 1 92 ? -2.181 39.155 -4.982 1.00 12.70 89 ASN B C 1
ATOM 1343 O O . ASN B 1 92 ? -3.202 38.925 -5.644 1.00 12.20 89 ASN B O 1
ATOM 1348 N N . LEU B 1 93 ? -0.963 38.704 -5.315 1.00 11.81 90 LEU B N 1
ATOM 1349 C CA . LEU B 1 93 ? -0.755 37.809 -6.453 1.00 12.14 90 LEU B CA 1
ATOM 1350 C C . LEU B 1 93 ? -0.420 36.519 -5.723 1.00 11.91 90 LEU B C 1
ATOM 1351 O O . LEU B 1 93 ? 0.446 36.531 -4.847 1.00 12.03 90 LEU B O 1
ATOM 1356 N N . GLY B 1 94 ? -1.106 35.430 -6.042 1.00 10.96 91 GLY B N 1
ATOM 1357 C CA . GLY B 1 94 ? -0.832 34.176 -5.360 1.00 10.61 91 GLY B CA 1
ATOM 1358 C C . GLY B 1 94 ? -0.674 33.031 -6.349 1.00 10.85 91 GLY B C 1
ATOM 1359 O O . GLY B 1 94 ? -1.262 33.052 -7.429 1.00 11.63 91 GLY B O 1
ATOM 1360 N N . ALA B 1 95 ? 0.162 32.058 -6.022 1.00 10.35 92 ALA B N 1
ATOM 1361 C CA . ALA B 1 95 ? 0.333 30.920 -6.922 1.00 10.74 92 ALA B CA 1
ATOM 1362 C C . ALA B 1 95 ? 0.359 29.620 -6.120 1.00 10.95 92 ALA B C 1
ATOM 1363 O O . ALA B 1 95 ? 0.697 29.629 -4.931 1.00 10.89 92 ALA B O 1
ATOM 1365 N N . GLY B 1 96 ? -0.007 28.508 -6.770 1.00 11.14 93 GLY B N 1
ATOM 1366 C CA . GLY B 1 96 ? 0.054 27.223 -6.115 1.00 12.01 93 GLY B CA 1
ATOM 1367 C C . GLY B 1 96 ? -0.713 26.168 -6.889 1.00 12.78 93 GLY B C 1
ATOM 1368 O O . GLY B 1 96 ? -1.219 26.455 -7.993 1.00 13.26 93 GLY B O 1
ATOM 1369 N N . ASN B 1 97 ? -0.746 24.953 -6.367 1.00 13.51 94 ASN B N 1
ATOM 1370 C CA . ASN B 1 97 ? -1.540 23.871 -6.957 1.00 14.81 94 ASN B CA 1
ATOM 1371 C C . ASN B 1 97 ? -2.035 22.985 -5.788 1.00 16.40 94 ASN B C 1
ATOM 1372 O O . ASN B 1 97 ? -1.847 23.372 -4.629 1.00 15.80 94 ASN B O 1
ATOM 1377 N N . SER B 1 98 ? -2.695 21.849 -6.056 1.00 17.75 95 SER B N 1
ATOM 1378 C CA . SER B 1 98 ? -3.214 21.022 -4.952 1.00 18.94 95 SER B CA 1
ATOM 1379 C C . SER B 1 98 ? -2.140 20.455 -4.000 1.00 19.05 95 SER B C 1
ATOM 1380 O O . SER B 1 98 ? -2.430 20.130 -2.853 1.00 19.50 95 SER B O 1
ATOM 1383 N N . GLY B 1 99 ? -0.893 20.361 -4.436 1.00 18.65 96 GLY B N 1
ATOM 1384 C CA . GLY B 1 99 ? 0.100 19.817 -3.532 1.00 18.33 96 GLY B CA 1
ATOM 1385 C C . GLY B 1 99 ? 0.911 20.842 -2.759 1.00 18.06 96 GLY B C 1
ATOM 1386 O O . GLY B 1 99 ? 1.509 20.518 -1.750 1.00 17.78 96 GLY B O 1
ATOM 1387 N N . LEU B 1 100 ? 0.961 22.087 -3.234 1.00 17.64 97 LEU B N 1
ATOM 1388 C CA . LEU B 1 100 ? 1.764 23.100 -2.556 1.00 16.70 97 LEU B CA 1
ATOM 1389 C C . LEU B 1 100 ? 1.273 24.514 -2.880 1.00 16.29 97 LEU B C 1
ATOM 1390 O O . LEU B 1 100 ? 0.983 24.845 -4.037 1.00 15.86 97 LEU B O 1
ATOM 1395 N N . ASP B 1 101 ? 1.177 25.339 -1.846 1.00 15.53 98 ASP B N 1
ATOM 1396 C CA . ASP B 1 101 ? 0.760 26.721 -2.024 1.00 15.42 98 ASP B CA 1
ATOM 1397 C C . ASP B 1 101 ? 2.038 27.521 -1.979 1.00 14.56 98 ASP B C 1
ATOM 1398 O O . ASP B 1 101 ? 2.721 27.556 -0.940 1.00 14.18 98 ASP B O 1
ATOM 1403 N N . LEU B 1 102 ? 2.345 28.205 -3.078 1.00 12.44 99 LEU B N 1
ATOM 1404 C CA . LEU B 1 102 ? 3.576 28.978 -3.176 1.00 11.67 99 LEU B CA 1
ATOM 1405 C C . LEU B 1 102 ? 3.555 30.319 -2.434 1.00 12.06 99 LEU B C 1
ATOM 1406 O O . LEU B 1 102 ? 4.599 30.945 -2.270 1.00 12.64 99 LEU B O 1
ATOM 1411 N N . GLY B 1 103 ? 2.385 30.761 -2.000 1.00 11.50 100 GLY B N 1
ATOM 1412 C CA . GLY B 1 103 ? 2.338 31.998 -1.231 1.00 11.29 100 GLY B CA 1
ATOM 1413 C C . GLY B 1 103 ? 1.552 33.127 -1.852 1.00 10.66 100 GLY B C 1
ATOM 1414 O O . GLY B 1 103 ? 0.974 32.983 -2.945 1.00 9.80 100 GLY B O 1
ATOM 1415 N N . HIS B 1 104 ? 1.605 34.265 -1.155 1.00 9.90 101 HIS B N 1
ATOM 1416 C CA . HIS B 1 104 ? 0.928 35.488 -1.539 1.00 10.08 101 HIS B CA 1
ATOM 1417 C C . HIS B 1 104 ? 1.902 36.656 -1.400 1.00 9.79 101 HIS B C 1
ATOM 1418 O O . HIS B 1 104 ? 2.699 36.689 -0.453 1.00 10.52 101 HIS B O 1
ATOM 1425 N N . VAL B 1 105 ? 1.835 37.590 -2.338 1.00 9.24 102 VAL B N 1
ATOM 1426 C CA . VAL B 1 105 ? 2.629 38.823 -2.288 1.00 8.36 102 VAL B CA 1
ATOM 1427 C C . VAL B 1 105 ? 1.617 39.987 -2.421 1.00 8.92 102 VAL B C 1
ATOM 1428 O O . VAL B 1 105 ? 0.870 40.085 -3.411 1.00 8.94 102 VAL B O 1
ATOM 1432 N N . ALA B 1 106 ? 1.558 40.815 -1.378 1.00 9.34 103 ALA B N 1
ATOM 1433 C CA . ALA B 1 106 ? 0.618 41.940 -1.307 1.00 9.90 103 ALA B CA 1
ATOM 1434 C C . ALA B 1 106 ? 0.939 42.956 -2.405 1.00 10.43 103 ALA B C 1
ATOM 1435 O O . ALA B 1 106 ? 2.124 43.224 -2.678 1.00 10.38 103 ALA B O 1
ATOM 1437 N N . LEU B 1 107 ? -0.096 43.480 -3.055 1.00 10.32 104 LEU B N 1
ATOM 1438 C CA . LEU B 1 107 ? 0.082 44.495 -4.115 1.00 11.14 104 LEU B CA 1
ATOM 1439 C C . LEU B 1 107 ? -0.466 45.827 -3.646 1.00 12.37 104 LEU B C 1
ATOM 1440 O O . LEU B 1 107 ? -1.518 45.885 -2.986 1.00 12.49 104 LEU B O 1
ATOM 1445 N N . THR B 1 108 ? 0.267 46.901 -3.926 1.00 13.36 105 THR B N 1
ATOM 1446 C CA . THR B 1 108 ? -0.209 48.238 -3.555 1.00 15.15 105 THR B CA 1
ATOM 1447 C C . THR B 1 108 ? -0.183 49.165 -4.785 1.00 14.63 105 THR B C 1
ATOM 1448 O O . THR B 1 108 ? 0.797 49.219 -5.508 1.00 15.07 105 THR B O 1
ATOM 1452 N N . PHE B 1 109 ? -1.280 49.883 -5.023 1.00 14.57 106 PHE B N 1
ATOM 1453 C CA . PHE B 1 109 ? -1.358 50.768 -6.184 1.00 14.99 106 PHE B CA 1
ATOM 1454 C C . PHE B 1 109 ? -1.112 52.239 -5.853 1.00 15.44 106 PHE B C 1
ATOM 1455 O O . PHE B 1 109 ? -0.429 52.929 -6.665 1.00 17.76 106 PHE B O 1
#

Foldseek 3Di:
DKAWDWPPFAPDDAFDKIKIKIFQAPAFAKKWKFKWFDDPNFTWTAPVFTGMDTHHRGRIDMDMGTHGQKHFTDGPVGHTPGMDGVQPTFIWMWMGDPVDTNDTDTHYD/DKAWDWPPQEPDDAFDKIKIKIFQAPAFAKKKKFKWFDDDNFTFTAVVFTGMDTHHRRNIDMDMGTHGQKHFTDGPVGHTPGMDGVQPTFIWMWMGDVVDTNDTGTHHD

B-factor: mean 16.57, std 6.07, range [6.87, 43.62]

CATH classification: 2.60.40.230

Secondary structure (DSSP, 8-state):
--EEEEE--SS--TT-EEEEEEESS-TT-EEEEEEEEEETTEEEE-TTT-EEEE--TTS-EEEEEE--SEEEEE-TTS-EEEEEETTTS--EEEEEETTEEEEEEE---/--EEEEE--SS--TT-EEEEEEESS-TT-EEEEEEEEE-SSSEEE-TTT-EEEE--TTS-EEEEEE--SEEEEE-TTS-EEEEEETTTS--EEEEE-SS-EEEEEE---

Radius of gyration: 24.19 Å; Cα contacts (8 Å, |Δi|>4): 553; chains: 2; bounding box: 34×72×25 Å

InterPro domains:
  IPR002186 Neocarzinostatin-like [PF00960] (38-142)
  IPR002186 Neocarzinostatin-like [PR01885] (34-53)
  IPR002186 Neocarzinostatin-like [PR01885] (57-72)
  IPR002186 Neocarzinostatin-like [PR01885] (87-104)
  IPR002186 Neocarzinostatin-like [PR01885] (111-127)
  IPR027273 Neocarzinostatin-like superfamily [SSF49319] (34-143)

Solvent-accessible surface area: 10925 Å² total; per-residue (Å²): 146,34,59,32,60,9,68,58,27,75,67,5,67,68,40,56,63,4,56,0,44,4,57,44,10,35,60,57,78,56,0,126,4,15,0,12,0,79,66,89,86,94,55,0,19,9,79,96,32,49,70,56,21,96,9,77,100,76,0,26,19,78,54,84,9,63,0,91,87,48,16,103,2,14,12,111,121,51,65,102,74,42,92,10,65,8,65,119,30,75,2,23,0,15,6,12,36,132,70,60,96,16,23,124,35,74,10,85,42,141,40,59,32,56,10,68,60,28,74,66,4,68,72,40,59,62,4,62,0,46,4,57,38,11,36,61,57,76,56,0,125,3,16,0,14,0,79,72,82,83,85,56,0,20,7,79,95,29,49,71,56,20,98,10,77,99,85,0,26,21,78,58,84,9,65,0,77,90,49,12,102,1,16,20,104,128,50,66,113,76,42,93,10,63,7,66,121,30,75,2,22,0,15,6,15,36,132,69,64,99,13,22,124,36,75,8,74,54